Protein AF-A0A536TEM1-F1 (afdb_monomer)

Secondary structure (DSSP, 8-state):
-TTS-HHHHHHHHHHHHHTT---EEE--S-----HHHHTT-SEEEEEHHHHHHHHHHHT---SHHHHHHHHHHHS-TT-EEEEE-GGG-EEEEETTEEEEEPPPP---S--TTHHHHHHHHHHHHHHTT--HHHHHHHHHHHHHHHTTSSSSGGGPPPHHHHHHHHHH-----B---

Foldseek 3Di:
DPPDPPVVVQVVLVVCLVVVHAAEDECPPADDDDLVSQQSHQEYEYELVNLQSNCVVVVWDSDQVRSQVVSQVSYHQNHKYWYQHVQQAIWIDHDHWIWGWGADDDDFDAQAQLQVLLSVQLVVCVVVVHPNNVSSLLSSDQSRQLRHDDDHPVSGDDPVSSVVVSVVDDDDIDTDD

Radius of gyration: 15.53 Å; Cα contacts (8 Å, |Δi|>4): 327; chains: 1; bounding box: 41×33×38 Å

Mean predicted aligned error: 4.22 Å

pLDDT: mean 92.52, std 10.41, range [39.28, 98.69]

Nearest PDB structures (foldseek):
  1rk2-assembly2_C  TM=9.004E-01  e=3.173E-12  Escherichia coli
  1vm7-assembly1_B  TM=9.179E-01  e=7.010E-12  Thermotoga maritima MSB8
  3kzh-assembly1_A  TM=7.821E-01  e=3.161E-08  Clostridium perfringens
  2qhp-assembly1_A  TM=8.452E-01  e=1.154E-06  Bacteroides thetaiotaomicron VPI-5482
  2jg1-assembly2_C  TM=7.803E-01  e=5.223E-07  Staphylococcus aureus subsp. aureus NCTC 8325

Solvent-accessible surface area (backbone atoms only — not comparable to full-atom values): 9443 Å² total; per-residue (Å²): 93,48,84,54,60,69,66,59,52,53,53,50,45,57,51,35,45,76,67,71,47,89,36,74,39,40,45,48,60,70,65,95,75,54,65,76,60,48,44,56,38,38,30,42,35,32,41,61,70,31,43,34,50,52,12,66,74,71,74,45,51,57,52,70,68,54,31,37,51,52,54,47,77,66,36,36,87,80,24,32,35,33,36,41,50,69,80,61,12,34,39,38,35,42,79,90,49,49,45,49,41,70,33,71,92,68,73,77,69,27,68,49,41,14,67,55,28,18,52,50,36,27,50,54,28,48,73,71,65,42,56,67,73,57,13,49,48,45,9,36,45,21,18,48,51,7,13,55,31,68,49,40,80,82,16,50,63,53,71,67,58,41,57,52,52,59,73,71,54,84,79,78,73,61,74,66,130

Structure (mmCIF, N/CA/C/O backbone):
data_AF-A0A536TEM1-F1
#
_entry.id   AF-A0A536TEM1-F1
#
loop_
_atom_site.group_PDB
_atom_site.id
_atom_site.type_symbol
_atom_site.label_atom_id
_atom_site.label_alt_id
_atom_site.label_comp_id
_atom_site.label_asym_id
_atom_site.label_entity_id
_atom_site.label_seq_id
_atom_site.pdbx_PDB_ins_code
_atom_site.Cartn_x
_atom_site.Cartn_y
_atom_site.Cartn_z
_atom_site.occupancy
_atom_site.B_iso_or_equiv
_atom_site.auth_seq_id
_atom_site.auth_comp_id
_atom_site.auth_asym_id
_atom_site.auth_atom_id
_atom_site.pdbx_PDB_model_num
ATOM 1 N N . GLN A 1 1 ? -7.692 7.198 -4.075 1.00 86.31 1 GLN A N 1
ATOM 2 C CA . GLN A 1 1 ? -6.386 7.808 -3.738 1.00 86.31 1 GLN A CA 1
ATOM 3 C C . GLN A 1 1 ? -6.628 9.240 -3.253 1.00 86.31 1 GLN A C 1
ATOM 5 O O . GLN A 1 1 ? -7.698 9.777 -3.534 1.00 86.31 1 GLN A O 1
ATOM 10 N N . HIS A 1 2 ? -5.707 9.884 -2.534 1.00 87.81 2 HIS A N 1
ATOM 11 C CA . HIS A 1 2 ? -5.890 11.260 -2.027 1.00 87.81 2 HIS A CA 1
ATOM 12 C C . HIS A 1 2 ? -5.608 12.369 -3.065 1.00 87.81 2 HIS A C 1
ATOM 14 O O . HIS A 1 2 ? -5.458 13.539 -2.713 1.00 87.81 2 HIS A O 1
ATOM 20 N N . GLU A 1 3 ? -5.605 12.030 -4.351 1.00 85.88 3 GLU A N 1
ATOM 21 C CA . GLU A 1 3 ? -5.415 12.970 -5.466 1.00 85.88 3 GLU A CA 1
ATOM 22 C C . GLU A 1 3 ? -6.693 13.726 -5.863 1.00 85.88 3 GLU A C 1
ATOM 24 O O . GLU A 1 3 ? -6.643 14.746 -6.545 1.00 85.88 3 GLU A O 1
ATOM 29 N N . VAL A 1 4 ? -7.851 13.270 -5.384 1.00 91.50 4 VAL A N 1
ATOM 30 C CA . VAL A 1 4 ? -9.154 13.916 -5.593 1.00 91.50 4 VAL A CA 1
ATOM 31 C C . VAL A 1 4 ? -9.598 14.686 -4.337 1.00 91.50 4 VAL A C 1
ATOM 33 O O . VAL A 1 4 ? -9.024 14.505 -3.256 1.00 91.50 4 VAL A O 1
ATOM 36 N N . PRO A 1 5 ? -10.616 15.566 -4.419 1.00 93.56 5 PRO A N 1
ATOM 37 C CA . PRO A 1 5 ? -11.147 16.253 -3.243 1.00 93.56 5 PRO A CA 1
ATOM 38 C C . PRO A 1 5 ? -11.540 15.277 -2.122 1.00 93.56 5 PRO A C 1
ATOM 40 O O . PRO A 1 5 ? -12.165 14.248 -2.374 1.00 93.56 5 PRO A O 1
ATOM 43 N N . ALA A 1 6 ? -11.222 15.615 -0.867 1.00 90.75 6 ALA A N 1
ATOM 44 C CA . ALA A 1 6 ? -11.465 14.730 0.281 1.00 90.75 6 ALA A CA 1
ATOM 45 C C . ALA A 1 6 ? -12.948 14.340 0.424 1.00 90.75 6 ALA A C 1
ATOM 47 O O . ALA A 1 6 ? -13.268 13.191 0.718 1.00 90.75 6 ALA A O 1
ATOM 48 N N . GLN A 1 7 ? -13.855 15.275 0.126 1.00 93.50 7 GLN A N 1
ATOM 49 C CA . GLN A 1 7 ? -15.293 15.019 0.121 1.00 93.50 7 GLN A CA 1
ATOM 50 C C . GLN A 1 7 ? -15.700 13.985 -0.940 1.00 93.50 7 GLN A C 1
ATOM 52 O O . GLN A 1 7 ? -16.557 13.148 -0.670 1.00 93.50 7 GLN A O 1
ATOM 57 N N . ALA A 1 8 ? -15.069 13.992 -2.119 1.00 94.75 8 ALA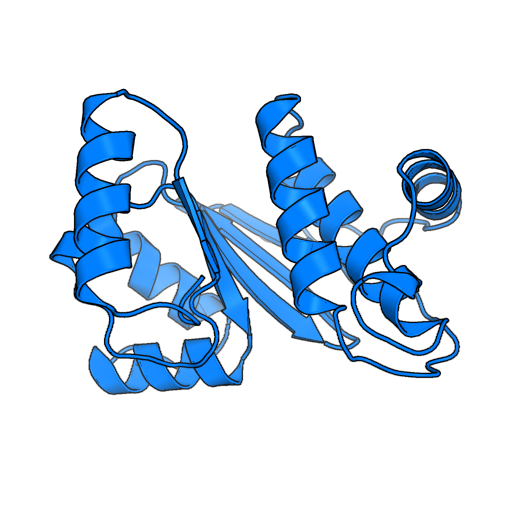 A N 1
ATOM 58 C CA . ALA A 1 8 ? -15.344 13.005 -3.163 1.00 94.75 8 ALA A CA 1
ATOM 59 C C . ALA A 1 8 ? -14.922 11.596 -2.717 1.00 94.75 8 ALA A C 1
ATOM 61 O O . ALA A 1 8 ? -15.691 10.648 -2.880 1.00 94.75 8 ALA A O 1
ATOM 62 N N . ASN A 1 9 ? -13.753 11.471 -2.077 1.00 94.44 9 ASN A N 1
ATOM 63 C CA . ASN A 1 9 ? -13.316 10.212 -1.468 1.00 94.44 9 ASN A CA 1
ATOM 64 C C . ASN A 1 9 ? -14.293 9.735 -0.389 1.00 94.44 9 ASN A C 1
ATOM 66 O O . ASN A 1 9 ? -14.707 8.581 -0.424 1.00 94.44 9 ASN A O 1
ATOM 70 N N . ALA A 1 10 ? -14.710 10.613 0.528 1.00 94.00 10 ALA A N 1
ATOM 71 C CA . ALA A 1 10 ? -15.651 10.255 1.589 1.00 94.00 10 ALA A CA 1
ATOM 72 C C . ALA A 1 10 ? -16.999 9.756 1.034 1.00 94.00 10 ALA A C 1
ATOM 74 O O . ALA A 1 10 ? -17.507 8.725 1.473 1.00 94.00 10 ALA A O 1
ATOM 75 N N . VAL A 1 11 ? -17.549 10.439 0.022 1.00 96.06 11 VAL A N 1
ATOM 76 C CA . VAL A 1 11 ? -18.799 10.032 -0.643 1.00 96.06 11 VAL A CA 1
ATOM 77 C C . VAL A 1 11 ? -18.647 8.678 -1.343 1.00 96.06 11 VAL A C 1
ATOM 79 O O . VAL A 1 11 ? -19.532 7.826 -1.224 1.00 96.06 11 VAL A O 1
ATOM 82 N N . LEU A 1 12 ? -17.538 8.456 -2.057 1.00 96.12 12 LEU A N 1
ATOM 83 C CA . LEU A 1 12 ? -17.280 7.190 -2.744 1.00 96.12 12 LEU A CA 1
ATOM 84 C C . LEU A 1 12 ? -17.102 6.033 -1.754 1.00 96.12 12 LEU A C 1
ATOM 86 O O . LEU A 1 12 ? -17.712 4.985 -1.947 1.00 96.12 12 LEU A O 1
ATOM 90 N N . ILE A 1 13 ? -16.328 6.239 -0.686 1.00 95.75 13 ILE A N 1
ATOM 91 C CA . ILE A 1 13 ? -16.103 5.251 0.377 1.00 95.75 13 ILE A CA 1
ATOM 92 C C . ILE A 1 13 ? -17.437 4.861 1.019 1.00 95.75 13 ILE A C 1
ATOM 94 O O . ILE A 1 13 ? -17.775 3.681 1.045 1.00 95.75 13 ILE A O 1
ATOM 98 N N . ALA A 1 14 ? -18.261 5.832 1.420 1.00 95.06 14 ALA A N 1
ATOM 99 C CA . ALA A 1 14 ? -19.567 5.554 2.018 1.00 95.06 14 ALA A CA 1
ATOM 100 C C . ALA A 1 14 ? -20.527 4.822 1.058 1.00 95.06 14 ALA A C 1
ATOM 102 O O . ALA A 1 14 ? -21.366 4.019 1.476 1.00 95.06 14 ALA A O 1
ATOM 103 N N . ARG A 1 15 ? -20.444 5.093 -0.252 1.00 96.94 15 ARG A N 1
ATOM 104 C CA . ARG A 1 15 ? -21.221 4.365 -1.268 1.00 96.94 15 ARG A CA 1
ATOM 105 C C . ARG A 1 15 ? -20.723 2.929 -1.438 1.00 96.94 15 ARG A C 1
ATOM 107 O O . ARG A 1 15 ? -21.550 2.022 -1.457 1.00 96.94 15 ARG A O 1
ATOM 114 N N . ALA A 1 16 ? -19.413 2.730 -1.561 1.00 96.38 16 ALA A N 1
ATOM 115 C CA . ALA A 1 16 ? -18.798 1.415 -1.725 1.00 96.38 16 ALA A CA 1
ATOM 116 C C . ALA A 1 16 ? -19.037 0.525 -0.495 1.00 96.38 16 ALA A C 1
ATOM 118 O O . ALA A 1 16 ? -19.437 -0.627 -0.646 1.00 96.38 16 ALA A O 1
ATOM 119 N N . HIS A 1 17 ? -18.919 1.099 0.704 1.00 93.75 17 HIS A N 1
ATOM 120 C CA . HIS A 1 17 ? -1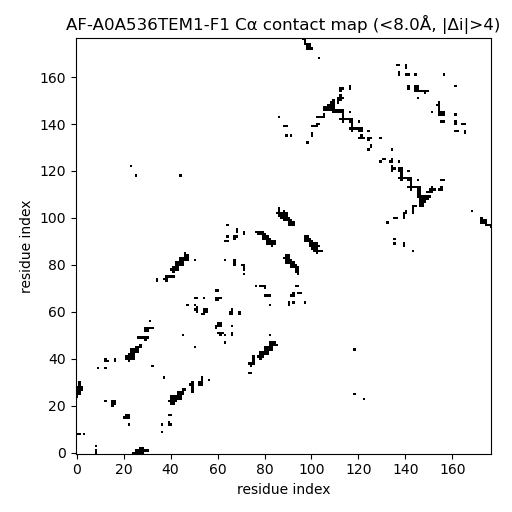9.141 0.409 1.971 1.00 93.75 17 HIS A CA 1
ATOM 121 C C . HIS A 1 17 ? -20.579 -0.116 2.073 1.00 93.75 17 HIS A C 1
ATOM 123 O O . HIS A 1 17 ? -20.799 -1.296 2.330 1.00 93.75 17 HIS A O 1
ATOM 129 N N . ARG A 1 18 ? -21.578 0.725 1.758 1.00 95.19 18 ARG A N 1
ATOM 130 C CA . ARG A 1 18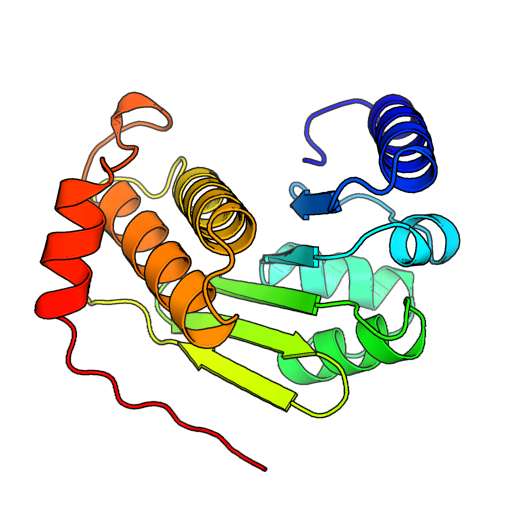 ? -22.995 0.307 1.711 1.00 95.19 18 ARG A CA 1
ATOM 131 C C . ARG A 1 18 ? -23.288 -0.755 0.651 1.00 95.19 18 ARG A C 1
ATOM 133 O O . ARG A 1 18 ? -24.251 -1.498 0.800 1.00 95.19 18 ARG A O 1
ATOM 140 N N . ALA A 1 19 ? -22.494 -0.811 -0.415 1.00 96.56 19 ALA A N 1
ATOM 141 C CA . ALA A 1 19 ? -22.616 -1.822 -1.459 1.00 96.56 19 ALA A CA 1
ATOM 142 C C . ALA A 1 19 ? -21.885 -3.136 -1.119 1.00 96.56 19 ALA A C 1
ATOM 144 O O . ALA A 1 19 ? -21.955 -4.075 -1.908 1.00 96.56 19 ALA A O 1
ATOM 145 N N . GLY A 1 20 ? -21.176 -3.210 0.015 1.00 94.00 20 GLY A N 1
ATOM 146 C CA . GLY A 1 20 ? -20.359 -4.369 0.386 1.00 94.00 20 GLY A CA 1
ATOM 147 C C . GLY A 1 20 ? -19.126 -4.566 -0.504 1.00 94.00 20 GLY A C 1
ATOM 148 O O . GLY A 1 20 ? -18.582 -5.667 -0.560 1.00 94.00 20 GLY A O 1
ATOM 149 N N . ALA A 1 21 ? -18.701 -3.528 -1.231 1.00 95.12 21 ALA A N 1
ATOM 150 C CA . ALA A 1 21 ? -17.493 -3.575 -2.044 1.00 95.12 21 ALA A CA 1
ATOM 151 C C . ALA A 1 21 ? -16.251 -3.421 -1.159 1.00 95.12 21 ALA A C 1
ATOM 153 O O . ALA A 1 21 ? -16.256 -2.628 -0.219 1.00 95.12 21 ALA A O 1
ATOM 154 N N . ARG A 1 22 ? -15.170 -4.127 -1.508 1.00 95.44 22 ARG A N 1
ATOM 155 C CA . ARG A 1 22 ? -13.874 -3.956 -0.847 1.00 95.44 22 ARG A CA 1
ATOM 156 C C . ARG A 1 22 ? -13.267 -2.597 -1.203 1.00 95.44 22 ARG A C 1
ATOM 158 O O . ARG A 1 22 ? -13.157 -2.252 -2.379 1.00 95.44 22 ARG A O 1
ATOM 165 N N . ILE A 1 23 ? -12.820 -1.855 -0.198 1.00 97.38 23 ILE A N 1
ATOM 166 C CA . ILE A 1 23 ? -12.261 -0.510 -0.322 1.00 97.38 23 ILE A CA 1
ATOM 167 C C . ILE A 1 23 ? -10.758 -0.549 -0.046 1.00 97.38 23 ILE A C 1
ATOM 169 O O . ILE A 1 23 ? -10.319 -0.764 1.084 1.00 97.38 23 ILE A O 1
ATOM 173 N N . VAL A 1 24 ? -9.973 -0.279 -1.090 1.00 97.88 24 VAL A N 1
ATOM 174 C CA . VAL A 1 24 ? -8.523 -0.067 -1.002 1.00 97.88 24 VAL A CA 1
ATOM 175 C C . VAL A 1 24 ? -8.244 1.431 -1.113 1.00 97.88 24 VAL A C 1
ATOM 177 O O . VAL A 1 24 ? -8.465 2.040 -2.162 1.00 97.88 24 VAL A O 1
ATOM 180 N N . LEU A 1 25 ? -7.762 2.040 -0.032 1.00 97.44 25 LEU A N 1
ATOM 181 C CA . LEU A 1 25 ? -7.403 3.452 0.017 1.00 97.44 25 LEU A CA 1
ATOM 182 C C . LEU A 1 25 ? -5.881 3.611 0.027 1.00 97.44 25 LEU A C 1
ATOM 184 O O . LEU A 1 25 ? -5.241 3.381 1.046 1.00 97.44 25 LEU A O 1
ATOM 188 N N . ASN A 1 26 ? -5.314 4.082 -1.084 1.00 97.44 26 ASN A N 1
ATOM 189 C CA . ASN A 1 26 ? -3.980 4.685 -1.078 1.00 97.44 26 ASN A CA 1
ATOM 190 C C . ASN A 1 26 ? -4.082 6.116 -0.529 1.00 97.44 26 ASN A C 1
ATOM 192 O O . ASN A 1 26 ? -4.672 6.979 -1.192 1.00 97.44 26 ASN A O 1
ATOM 196 N N . ALA A 1 27 ? -3.554 6.367 0.667 1.00 95.44 27 ALA A N 1
ATOM 197 C CA . ALA A 1 27 ? -3.632 7.661 1.350 1.00 95.44 27 ALA A CA 1
ATOM 198 C C . ALA A 1 27 ? -2.500 8.627 0.937 1.00 95.44 27 ALA A C 1
ATOM 200 O O . ALA A 1 27 ? -2.038 9.435 1.743 1.00 95.44 27 ALA A O 1
ATOM 201 N N . ALA A 1 28 ? -2.123 8.563 -0.343 1.00 91.50 28 ALA A N 1
ATOM 202 C CA . ALA A 1 28 ? -1.144 9.412 -1.008 1.00 91.50 28 ALA A CA 1
ATOM 203 C C . ALA A 1 28 ? -1.824 10.466 -1.910 1.00 91.50 28 ALA A C 1
ATOM 205 O O . ALA A 1 28 ? -2.774 10.117 -2.627 1.00 91.50 28 ALA A O 1
ATOM 206 N N . PRO A 1 29 ? -1.375 11.738 -1.897 1.00 91.00 29 PRO A N 1
ATOM 207 C CA . PRO A 1 29 ? -0.438 12.323 -0.932 1.00 91.00 29 PRO A CA 1
ATOM 208 C C . PRO A 1 29 ? -1.048 12.432 0.478 1.00 91.00 29 PRO A C 1
ATOM 210 O O . PRO A 1 29 ? -2.269 12.351 0.651 1.00 91.00 29 PRO A O 1
ATOM 213 N N . ALA A 1 30 ? -0.199 12.672 1.481 1.00 90.44 30 ALA A N 1
ATOM 214 C CA . ALA A 1 30 ? -0.621 12.807 2.873 1.00 90.44 30 ALA A CA 1
ATOM 215 C C . ALA A 1 30 ? -1.703 13.890 3.037 1.00 90.44 30 ALA A C 1
ATOM 217 O O . ALA A 1 30 ? -1.507 15.062 2.707 1.00 90.44 30 ALA A O 1
ATOM 218 N N . ARG A 1 31 ? -2.860 13.489 3.570 1.00 91.88 31 ARG A N 1
ATOM 219 C CA . ARG A 1 31 ? -3.980 14.371 3.919 1.00 91.88 31 ARG A CA 1
ATOM 220 C C . ARG A 1 31 ? -4.616 13.901 5.221 1.00 91.88 31 ARG A C 1
ATOM 222 O O . ARG A 1 31 ? -4.517 12.711 5.526 1.00 91.88 31 ARG A O 1
ATOM 229 N N . PRO A 1 32 ? -5.313 14.794 5.947 1.00 92.62 32 PRO A N 1
ATOM 230 C CA . PRO A 1 32 ? -6.051 14.392 7.128 1.00 92.62 32 PRO A CA 1
ATOM 231 C C . PRO A 1 32 ? -7.031 13.256 6.826 1.00 92.62 32 PRO A C 1
ATOM 233 O O . PRO A 1 32 ? -7.843 13.360 5.904 1.00 92.62 32 PRO A O 1
ATOM 236 N N . LEU A 1 33 ? -6.970 12.191 7.622 1.00 94.75 33 LEU A N 1
ATOM 237 C CA . LEU A 1 33 ? -7.880 11.049 7.539 1.00 94.75 33 LEU A CA 1
ATO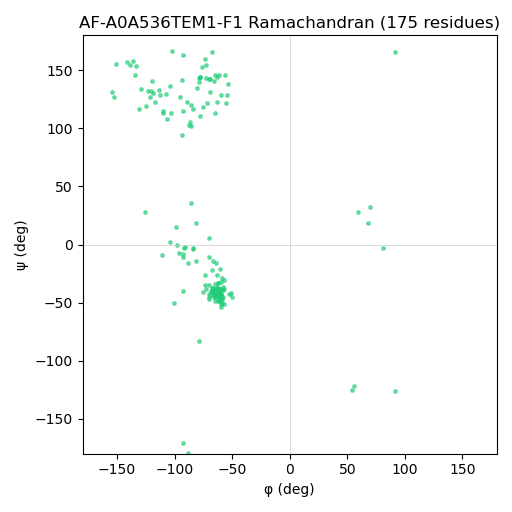M 238 C C . LEU A 1 33 ? -8.527 10.836 8.906 1.00 94.75 33 LEU A C 1
ATOM 240 O O . LEU A 1 33 ? -7.824 10.628 9.893 1.00 94.75 33 LEU A O 1
ATOM 244 N N . SER A 1 34 ? -9.853 10.936 8.998 1.00 95.00 34 SER A N 1
ATOM 245 C CA . SER A 1 34 ? -10.564 10.730 10.264 1.00 95.00 34 SER A CA 1
ATOM 246 C C . SER A 1 34 ? -10.667 9.242 10.609 1.00 95.00 34 SER A C 1
ATOM 248 O O . SER A 1 34 ? -10.720 8.388 9.724 1.00 95.00 34 SER A O 1
ATOM 250 N N . ILE A 1 35 ? -10.763 8.925 11.904 1.00 95.25 35 ILE A N 1
ATOM 251 C CA . ILE A 1 35 ? -10.985 7.545 12.371 1.00 95.25 35 ILE A CA 1
ATOM 252 C C . ILE A 1 35 ? -12.324 6.990 11.867 1.00 95.25 35 ILE A C 1
ATOM 254 O O . ILE A 1 35 ? -12.436 5.808 11.558 1.00 95.25 35 ILE A O 1
ATOM 258 N N . GLU A 1 36 ? -13.338 7.845 11.733 1.00 93.94 36 GLU A N 1
ATOM 259 C CA . GLU A 1 36 ? -14.637 7.468 11.170 1.00 93.94 36 GLU A CA 1
ATOM 260 C C . GLU A 1 36 ? -14.529 6.997 9.714 1.00 93.94 36 GLU A C 1
ATOM 262 O O . GLU A 1 36 ? -15.145 5.997 9.343 1.00 93.94 36 GLU A O 1
ATOM 267 N N . LEU A 1 37 ? -13.728 7.683 8.891 1.00 93.38 37 LEU A N 1
ATOM 268 C CA . LEU A 1 37 ? -13.512 7.263 7.510 1.00 93.38 37 LEU A CA 1
ATOM 269 C C . LEU A 1 37 ? -12.627 6.015 7.449 1.00 93.38 37 LEU A C 1
ATOM 271 O O . LEU A 1 37 ? -12.901 5.111 6.666 1.00 93.38 37 LEU A O 1
ATOM 275 N N . LEU A 1 38 ? -11.615 5.932 8.319 1.00 94.31 38 LEU A N 1
ATOM 276 C CA . LEU A 1 38 ? -10.729 4.773 8.426 1.00 94.31 38 LEU A CA 1
ATOM 277 C C . LEU A 1 38 ? -11.501 3.476 8.719 1.00 94.31 38 LEU A C 1
ATOM 279 O O . LEU A 1 38 ? -11.197 2.441 8.141 1.00 94.31 38 LEU A O 1
ATOM 283 N N . ARG A 1 39 ? -12.549 3.536 9.552 1.00 95.25 39 ARG A N 1
ATOM 284 C CA . ARG A 1 39 ? -13.423 2.388 9.868 1.00 95.25 39 ARG A CA 1
ATOM 285 C C . ARG A 1 39 ? -14.256 1.875 8.692 1.00 95.25 39 ARG A C 1
ATOM 287 O O . ARG A 1 39 ? -14.812 0.787 8.792 1.00 95.25 39 ARG A O 1
ATOM 294 N N . GLN A 1 40 ? -14.364 2.642 7.610 1.00 95.69 40 GLN A N 1
ATOM 295 C CA . GLN A 1 40 ? -15.078 2.241 6.395 1.00 95.69 40 GLN A CA 1
ATOM 296 C C . GLN A 1 40 ? -14.143 1.665 5.325 1.00 95.69 40 GLN A C 1
ATOM 298 O O . GLN A 1 40 ? -14.626 1.190 4.303 1.00 95.69 40 GLN A O 1
ATOM 303 N N . VAL A 1 41 ? -12.827 1.729 5.532 1.00 96.25 41 VAL A N 1
ATOM 304 C CA . VAL A 1 41 ? -11.808 1.221 4.608 1.00 96.25 41 VAL A CA 1
ATOM 305 C C . VAL A 1 41 ? -11.431 -0.205 5.005 1.00 96.25 41 VAL A C 1
ATOM 307 O O . VAL A 1 41 ? -11.306 -0.498 6.191 1.00 96.25 41 VAL A O 1
ATOM 310 N N . ASP A 1 42 ? -11.200 -1.078 4.023 1.00 97.50 42 ASP A N 1
ATOM 311 C CA . ASP A 1 42 ? -10.732 -2.448 4.270 1.00 97.50 42 ASP A CA 1
ATOM 312 C C . ASP A 1 42 ? -9.206 -2.545 4.224 1.00 97.50 42 ASP A C 1
ATOM 314 O O . ASP A 1 42 ? -8.598 -3.249 5.026 1.00 97.50 42 ASP A O 1
ATOM 318 N N . VAL A 1 43 ? -8.576 -1.834 3.282 1.00 98.38 43 VAL A N 1
ATOM 319 C CA . VAL A 1 43 ? -7.121 -1.823 3.103 1.00 98.38 43 VAL A CA 1
ATOM 320 C C . VAL A 1 43 ? -6.623 -0.388 2.998 1.00 98.38 43 VAL A C 1
ATOM 322 O O . VAL A 1 43 ? -6.953 0.316 2.043 1.00 98.38 43 VAL A O 1
ATOM 325 N N . LEU A 1 44 ? -5.803 0.041 3.953 1.00 98.44 44 LEU A N 1
ATOM 326 C CA . LEU A 1 44 ? -5.068 1.302 3.891 1.00 98.44 44 LEU A CA 1
ATOM 327 C C . LEU A 1 44 ? -3.665 1.047 3.340 1.00 98.44 44 LEU A C 1
ATOM 329 O O . LEU A 1 44 ? -2.928 0.234 3.890 1.00 98.44 44 LEU A O 1
ATOM 333 N N . VAL A 1 45 ? -3.280 1.778 2.298 1.00 98.62 45 VAL A N 1
ATOM 334 C CA . VAL A 1 45 ? -1.916 1.797 1.764 1.00 98.62 45 VAL A CA 1
ATOM 335 C C . VAL A 1 45 ? -1.314 3.178 2.004 1.00 98.62 45 VAL A C 1
ATOM 337 O O . VAL A 1 45 ? -1.935 4.189 1.676 1.00 98.62 45 VAL A O 1
ATOM 340 N N . VAL A 1 46 ? -0.120 3.205 2.590 1.00 98.31 46 VAL A N 1
ATOM 341 C CA . VAL A 1 46 ? 0.685 4.408 2.847 1.00 98.31 46 VAL A CA 1
ATOM 342 C C . VAL A 1 46 ? 2.155 4.125 2.549 1.00 98.31 46 VAL A C 1
ATOM 344 O O . VAL A 1 46 ? 2.599 2.982 2.646 1.00 98.31 46 VAL A O 1
ATOM 347 N N . ASN A 1 47 ? 2.936 5.147 2.223 1.00 97.38 47 ASN A N 1
ATOM 348 C CA . ASN A 1 47 ? 4.395 5.108 2.375 1.00 97.38 47 ASN A CA 1
ATOM 349 C C . ASN A 1 47 ? 4.823 5.579 3.780 1.00 97.38 47 ASN A C 1
ATOM 351 O O . ASN A 1 47 ? 3.993 5.925 4.623 1.00 97.38 47 ASN A O 1
ATOM 355 N N . GLU A 1 48 ? 6.130 5.608 4.043 1.00 97.00 48 GLU A N 1
ATOM 356 C CA . GLU A 1 48 ? 6.691 6.054 5.328 1.00 97.00 48 GLU A CA 1
ATOM 357 C C . GLU A 1 48 ? 6.327 7.508 5.675 1.00 97.00 48 GLU A C 1
ATOM 359 O O . GLU A 1 48 ? 6.033 7.816 6.831 1.00 97.00 48 GLU A O 1
ATOM 364 N N . THR A 1 49 ? 6.301 8.405 4.687 1.00 96.50 49 THR A N 1
ATOM 365 C CA . THR A 1 49 ? 5.963 9.822 4.889 1.00 96.50 49 THR A CA 1
ATOM 366 C C . THR A 1 49 ? 4.489 10.008 5.253 1.00 96.50 49 THR A C 1
ATOM 368 O O . THR A 1 49 ? 4.163 10.755 6.174 1.00 96.50 49 THR A O 1
ATOM 371 N N . GLU A 1 50 ? 3.588 9.306 4.571 1.00 97.56 50 GLU A N 1
ATOM 372 C CA . GLU A 1 50 ? 2.148 9.325 4.843 1.00 97.56 50 GLU A CA 1
ATOM 373 C C . GLU A 1 50 ? 1.815 8.656 6.177 1.00 97.56 50 GLU A C 1
ATOM 375 O O . GLU A 1 50 ? 1.005 9.187 6.939 1.00 97.56 50 GLU A O 1
ATOM 380 N N . ALA A 1 51 ? 2.481 7.541 6.497 1.00 97.75 51 ALA A N 1
ATOM 381 C CA . ALA A 1 51 ? 2.375 6.890 7.798 1.00 97.75 51 ALA A CA 1
ATOM 382 C C . ALA A 1 51 ? 2.785 7.848 8.925 1.00 97.75 51 ALA A C 1
ATOM 384 O O . ALA A 1 51 ? 2.047 8.002 9.895 1.00 97.75 51 ALA A O 1
ATOM 385 N N . ALA A 1 52 ? 3.909 8.557 8.777 1.00 97.69 52 ALA A N 1
ATOM 386 C CA . ALA A 1 52 ? 4.361 9.545 9.754 1.00 97.69 52 ALA A CA 1
ATOM 387 C C . ALA A 1 52 ? 3.385 10.726 9.899 1.00 97.69 52 ALA A C 1
ATOM 389 O O . ALA A 1 52 ? 3.124 11.173 11.016 1.00 97.69 52 ALA A O 1
ATOM 390 N N . ALA A 1 53 ? 2.808 11.213 8.796 1.00 97.56 53 ALA A N 1
ATOM 391 C CA . ALA A 1 53 ? 1.830 12.300 8.826 1.00 97.56 53 ALA A CA 1
ATOM 392 C C . ALA A 1 53 ? 0.536 11.898 9.556 1.00 97.56 53 ALA A C 1
ATOM 394 O O . ALA A 1 53 ? 0.043 12.642 10.405 1.00 97.56 53 ALA A O 1
ATOM 395 N N . LEU A 1 54 ? 0.009 10.702 9.273 1.00 97.25 54 LEU A N 1
ATOM 396 C CA . LEU A 1 54 ? -1.157 10.162 9.975 1.00 97.25 54 LEU A CA 1
ATOM 397 C C . LEU A 1 54 ? -0.844 9.848 11.441 1.00 97.25 54 LEU A C 1
ATOM 399 O O . LEU A 1 54 ? -1.677 10.097 12.311 1.00 97.25 54 LEU A O 1
ATOM 403 N N . ALA A 1 55 ? 0.362 9.354 11.728 1.00 97.75 55 ALA A N 1
ATOM 404 C CA . ALA A 1 55 ? 0.815 9.125 13.091 1.00 97.75 55 ALA A CA 1
ATOM 405 C C . ALA A 1 55 ? 0.831 10.429 13.896 1.00 97.75 55 ALA A C 1
ATOM 407 O O . ALA A 1 55 ? 0.274 10.482 14.990 1.00 97.75 55 ALA A O 1
ATOM 408 N N . ALA A 1 56 ? 1.383 11.504 13.328 1.00 97.88 56 ALA A N 1
ATOM 409 C CA . ALA A 1 56 ? 1.386 12.822 13.955 1.00 97.88 56 ALA A CA 1
ATOM 410 C C . ALA A 1 56 ? -0.036 13.364 14.178 1.00 97.88 56 ALA A C 1
ATOM 412 O O . ALA A 1 56 ? -0.315 13.924 15.236 1.00 97.88 56 ALA A O 1
ATOM 413 N N . GLN A 1 57 ? -0.945 13.163 13.218 1.00 97.25 57 GLN A N 1
ATOM 414 C CA . GLN A 1 57 ? -2.339 13.598 13.332 1.00 97.25 57 GLN A CA 1
ATOM 415 C C . GLN A 1 57 ? -3.064 12.942 14.520 1.00 97.25 57 GLN A C 1
ATOM 417 O O . GLN A 1 57 ? -3.833 13.610 15.209 1.00 97.25 57 GLN A O 1
ATOM 422 N N . HIS A 1 58 ? -2.846 11.642 14.743 1.00 97.25 58 HIS A N 1
ATOM 423 C CA . HIS A 1 58 ? -3.591 10.850 15.734 1.00 97.25 58 HIS A CA 1
ATOM 424 C C . HIS A 1 58 ? -2.809 10.545 17.018 1.00 97.25 58 HIS A C 1
ATOM 426 O O . HIS A 1 58 ? -3.323 9.857 17.899 1.00 97.25 58 HIS A O 1
ATOM 432 N N . GLY A 1 59 ? -1.575 11.042 17.138 1.00 97.50 59 GLY A N 1
ATOM 433 C CA . GLY A 1 59 ? -0.699 10.769 18.279 1.00 97.50 59 GLY A CA 1
ATOM 434 C C . GLY A 1 59 ? -0.191 9.323 18.333 1.00 97.50 59 GLY A C 1
ATOM 435 O O . GLY A 1 59 ? -0.013 8.774 19.419 1.00 97.50 59 GLY A O 1
ATOM 436 N N . TRP A 1 60 ? 0.011 8.681 17.180 1.00 97.94 60 TRP A N 1
ATOM 437 C CA . TRP A 1 60 ? 0.530 7.313 17.086 1.00 97.94 60 TRP A CA 1
ATOM 438 C C . TRP A 1 60 ? 2.057 7.275 16.932 1.00 97.94 60 TRP A C 1
ATOM 440 O O . TRP A 1 60 ? 2.675 8.269 16.545 1.00 97.94 60 TRP A O 1
ATOM 450 N N . PRO A 1 61 ? 2.695 6.119 17.183 1.00 97.12 61 PRO A N 1
ATOM 451 C CA . PRO A 1 61 ? 4.091 5.907 16.821 1.00 97.12 61 PRO A CA 1
ATOM 452 C C . PRO A 1 61 ? 4.294 5.935 15.299 1.00 97.12 61 PRO A C 1
ATOM 454 O O . PRO A 1 61 ? 3.451 5.454 14.547 1.00 97.12 61 PRO A O 1
ATOM 457 N N . ALA A 1 62 ? 5.444 6.442 14.846 1.00 93.19 62 ALA A N 1
ATOM 458 C CA . ALA A 1 62 ? 5.732 6.631 13.420 1.00 93.19 62 ALA A CA 1
ATOM 459 C C . ALA A 1 62 ? 6.472 5.458 12.742 1.00 93.19 62 ALA A C 1
ATOM 461 O O . ALA A 1 62 ? 6.627 5.461 11.523 1.00 93.19 62 ALA A O 1
ATOM 462 N N . THR A 1 63 ? 6.953 4.451 13.485 1.00 96.00 63 THR A N 1
ATOM 463 C CA . THR A 1 63 ? 7.583 3.278 12.849 1.00 96.00 63 THR A CA 1
ATOM 464 C C . THR A 1 63 ? 6.522 2.460 12.117 1.00 96.00 63 THR A C 1
ATOM 466 O O . THR A 1 63 ? 5.420 2.297 12.632 1.00 96.00 63 THR A O 1
ATOM 469 N N . ALA A 1 64 ? 6.841 1.900 10.946 1.00 96.06 64 ALA A N 1
ATOM 470 C CA . ALA A 1 64 ? 5.858 1.211 10.100 1.00 96.06 64 ALA A CA 1
ATOM 471 C C . ALA A 1 64 ? 5.014 0.162 10.853 1.00 96.06 64 ALA A C 1
ATOM 473 O O . ALA A 1 64 ? 3.794 0.130 10.717 1.00 96.06 64 ALA A O 1
ATOM 474 N N . GLN A 1 65 ? 5.655 -0.666 11.685 1.00 96.00 65 GLN A N 1
ATOM 475 C CA . GLN A 1 65 ? 4.968 -1.705 12.456 1.00 96.00 65 GLN A CA 1
ATOM 476 C C . GLN A 1 65 ? 4.085 -1.124 13.570 1.00 96.00 65 GLN A C 1
ATOM 478 O O . GLN A 1 65 ? 2.946 -1.553 13.733 1.00 96.00 65 GLN A O 1
ATOM 483 N N . ALA A 1 66 ? 4.585 -0.149 14.332 1.00 96.88 66 ALA A N 1
ATOM 484 C CA . ALA A 1 66 ? 3.826 0.424 15.440 1.00 96.88 66 ALA A CA 1
ATOM 485 C C . ALA A 1 66 ? 2.693 1.341 14.949 1.00 96.88 66 ALA A C 1
ATOM 487 O O . ALA A 1 66 ? 1.611 1.334 15.531 1.00 96.88 66 ALA A O 1
ATOM 488 N N . PHE A 1 67 ? 2.909 2.057 13.842 1.00 98.06 67 PHE A N 1
ATOM 489 C CA . PHE A 1 67 ? 1.866 2.773 13.114 1.00 98.06 67 PHE A CA 1
ATOM 490 C C . PHE A 1 67 ? 0.750 1.819 12.682 1.00 98.06 67 PHE A C 1
ATOM 492 O O . PHE A 1 67 ? -0.418 2.066 12.975 1.00 98.06 67 PHE A O 1
ATOM 499 N N . ALA A 1 68 ? 1.106 0.707 12.027 1.00 97.69 68 ALA A N 1
ATOM 500 C CA . ALA A 1 68 ? 0.130 -0.269 11.560 1.00 97.69 68 ALA A CA 1
ATOM 501 C C . ALA A 1 68 ? -0.695 -0.846 12.721 1.00 97.69 68 ALA A C 1
ATOM 503 O O . ALA A 1 68 ? -1.920 -0.880 12.636 1.00 97.69 68 ALA A O 1
ATOM 504 N N . ALA A 1 69 ? -0.047 -1.207 13.833 1.00 97.19 69 ALA A N 1
ATOM 505 C CA . ALA A 1 69 ? -0.731 -1.681 15.036 1.00 97.19 69 ALA A CA 1
ATOM 506 C C . ALA A 1 69 ? -1.700 -0.632 15.617 1.00 97.19 69 ALA A C 1
ATOM 508 O O . ALA A 1 69 ? -2.839 -0.961 15.950 1.00 97.19 69 ALA A O 1
ATOM 509 N N . ALA A 1 70 ? -1.283 0.637 15.700 1.00 97.25 70 ALA A N 1
ATOM 510 C CA . ALA A 1 70 ? -2.125 1.721 16.207 1.00 97.25 70 ALA A CA 1
ATOM 511 C C . ALA A 1 70 ? -3.338 1.996 15.302 1.00 97.25 70 ALA A C 1
ATOM 513 O O . ALA A 1 70 ? -4.454 2.153 15.796 1.00 97.25 70 ALA A O 1
ATOM 514 N N . ALA A 1 71 ? -3.140 1.992 13.981 1.00 96.94 71 ALA A N 1
ATOM 515 C CA . ALA A 1 71 ? -4.217 2.163 13.013 1.00 96.94 71 ALA A CA 1
ATOM 516 C C . ALA A 1 71 ? -5.218 0.992 13.053 1.00 96.94 71 ALA A C 1
ATOM 518 O O . ALA A 1 71 ? -6.426 1.219 13.016 1.00 96.94 71 ALA A O 1
ATOM 519 N N . ILE A 1 72 ? -4.740 -0.251 13.195 1.00 97.19 72 ILE A N 1
ATOM 520 C CA . ILE A 1 72 ? -5.594 -1.442 13.349 1.00 97.19 72 ILE A CA 1
ATOM 521 C C . ILE A 1 72 ? -6.443 -1.361 14.619 1.00 97.19 72 ILE A C 1
ATOM 523 O O . ILE A 1 72 ? -7.633 -1.665 14.570 1.00 97.19 72 ILE A O 1
ATOM 527 N N . ALA A 1 73 ? -5.876 -0.895 15.736 1.00 96.44 73 ALA A N 1
ATOM 528 C CA . ALA A 1 73 ? -6.568 -0.833 17.026 1.00 96.44 73 ALA A CA 1
ATOM 529 C C . ALA A 1 73 ? -7.835 0.046 17.025 1.00 96.44 73 ALA A C 1
ATOM 531 O O . ALA A 1 73 ? -8.694 -0.106 17.894 1.00 96.44 73 ALA A O 1
ATOM 532 N N . VAL A 1 74 ? -7.964 0.970 16.069 1.00 95.25 74 VAL A N 1
ATOM 533 C CA . VAL A 1 74 ? -9.099 1.902 15.970 1.00 95.25 74 VAL A CA 1
ATOM 534 C C . VAL A 1 74 ? -10.012 1.644 14.765 1.00 95.25 74 VAL A C 1
ATOM 536 O O . VAL A 1 74 ? -11.080 2.264 14.673 1.00 95.25 74 VAL A O 1
ATOM 539 N N . ALA A 1 75 ? -9.598 0.761 13.853 1.00 93.31 75 ALA A N 1
ATOM 540 C CA . ALA A 1 75 ? -10.279 0.450 12.599 1.00 93.31 75 ALA A CA 1
ATOM 541 C C . ALA A 1 75 ? -11.241 -0.750 12.734 1.00 93.31 75 ALA A C 1
ATOM 543 O O . ALA A 1 75 ? -11.562 -1.198 13.835 1.00 93.31 75 ALA A O 1
ATOM 544 N N . ALA A 1 76 ? -11.764 -1.237 11.605 1.00 88.31 76 ALA A N 1
ATOM 545 C CA . ALA A 1 76 ? -12.640 -2.407 11.570 1.00 88.31 76 ALA A CA 1
ATOM 546 C C . ALA A 1 76 ? -11.857 -3.722 11.822 1.00 88.31 76 ALA A C 1
ATOM 548 O O . ALA A 1 76 ? -10.674 -3.792 11.495 1.00 88.31 76 ALA A O 1
ATOM 549 N N . PRO A 1 77 ? -12.490 -4.801 12.332 1.00 85.50 77 PRO A N 1
ATOM 550 C CA . PRO A 1 77 ? -11.788 -6.043 12.691 1.00 85.50 77 PRO A CA 1
ATOM 551 C C . PRO A 1 77 ? -10.980 -6.714 11.568 1.00 85.50 77 PRO A C 1
ATOM 553 O O . PRO A 1 77 ? -9.973 -7.356 11.844 1.00 85.50 77 PRO A O 1
ATOM 556 N N . SER A 1 78 ? -11.405 -6.582 10.308 1.00 87.62 78 SER A N 1
ATOM 557 C CA . SER A 1 78 ? -10.727 -7.171 9.137 1.00 87.62 78 SER A CA 1
ATOM 558 C C . SER A 1 78 ? -9.837 -6.179 8.385 1.00 87.62 78 SER A C 1
ATOM 560 O O . SER A 1 78 ? -9.458 -6.432 7.243 1.00 87.62 78 SER A O 1
ATOM 562 N N . PHE A 1 79 ? -9.528 -5.043 9.008 1.00 96.25 79 PHE A N 1
ATOM 563 C CA . PHE A 1 79 ? -8.714 -3.995 8.417 1.00 96.25 79 PHE A CA 1
ATOM 564 C C . PHE A 1 79 ? -7.275 -4.464 8.177 1.00 96.25 79 PHE A C 1
ATOM 566 O O . PHE A 1 79 ? -6.671 -5.169 8.995 1.00 96.25 79 PHE A O 1
ATOM 573 N N . VAL A 1 80 ? -6.722 -4.048 7.042 1.00 98.12 80 VAL A N 1
ATOM 574 C CA . VAL A 1 80 ? -5.335 -4.290 6.652 1.00 98.12 80 VAL A CA 1
ATOM 575 C C . VAL A 1 80 ? -4.630 -2.952 6.482 1.00 98.12 80 VAL A C 1
ATOM 577 O O . VAL A 1 80 ? -5.105 -2.079 5.756 1.00 98.12 80 VAL A O 1
ATOM 580 N N . VAL A 1 81 ? -3.458 -2.809 7.094 1.00 98.38 81 VAL A N 1
ATOM 581 C CA . VAL A 1 81 ? -2.549 -1.686 6.829 1.00 98.38 81 VAL A CA 1
ATOM 582 C C . VAL A 1 81 ? -1.368 -2.197 6.034 1.00 98.38 81 VAL A C 1
ATOM 584 O O . VAL A 1 81 ? -0.732 -3.166 6.439 1.00 98.38 81 VAL A O 1
ATOM 587 N N . VAL A 1 82 ? -1.048 -1.524 4.935 1.00 98.69 82 VAL A N 1
ATOM 588 C CA . VAL A 1 82 ? 0.149 -1.754 4.134 1.00 98.69 82 VAL A CA 1
ATOM 589 C C . VAL A 1 82 ? 1.005 -0.495 4.158 1.00 98.69 82 VAL A C 1
ATOM 591 O O . VAL A 1 82 ? 0.555 0.577 3.760 1.00 98.69 82 VAL A O 1
ATOM 594 N N . VAL A 1 83 ? 2.249 -0.638 4.606 1.00 98.50 83 VAL A N 1
ATOM 595 C CA . VAL A 1 83 ? 3.263 0.415 4.583 1.00 98.50 83 VAL A CA 1
ATOM 596 C C . VAL A 1 83 ? 4.318 0.045 3.546 1.00 98.50 83 VAL A C 1
ATOM 598 O O . VAL A 1 83 ? 5.011 -0.966 3.698 1.00 98.50 83 VAL A O 1
ATOM 601 N N . THR A 1 84 ? 4.437 0.837 2.483 1.00 98.31 84 THR A N 1
ATOM 602 C CA . THR A 1 84 ? 5.522 0.706 1.502 1.00 98.31 84 THR A CA 1
ATOM 603 C C . THR A 1 84 ? 6.799 1.340 2.054 1.00 98.31 84 THR A C 1
ATOM 605 O O . THR A 1 84 ? 6.758 2.372 2.721 1.00 98.31 84 THR A O 1
ATOM 608 N N . LEU A 1 85 ? 7.936 0.686 1.812 1.00 97.19 85 LEU A N 1
ATOM 609 C CA . LEU A 1 85 ? 9.247 0.984 2.409 1.00 97.19 85 LEU A CA 1
ATOM 610 C C . LEU A 1 85 ? 10.314 1.202 1.319 1.00 97.19 85 LEU A C 1
ATOM 612 O O . LEU A 1 85 ? 11.490 0.867 1.486 1.00 97.19 85 LEU A O 1
ATOM 616 N N . GLY A 1 86 ? 9.883 1.670 0.143 1.00 94.38 86 GLY A N 1
ATOM 617 C CA . GLY A 1 86 ? 10.735 1.850 -1.032 1.00 94.38 86 GLY A CA 1
ATOM 618 C C . GLY A 1 86 ? 11.496 0.572 -1.404 1.00 94.38 86 GLY A C 1
ATOM 619 O O . GLY A 1 86 ? 10.909 -0.497 -1.573 1.00 94.38 86 GLY A O 1
ATOM 620 N N . LYS A 1 87 ? 12.827 0.674 -1.493 1.00 94.25 87 LYS A N 1
ATOM 621 C CA . LYS A 1 87 ? 13.720 -0.452 -1.825 1.00 94.25 87 LYS A CA 1
ATOM 622 C C . LYS A 1 87 ? 13.719 -1.587 -0.792 1.00 94.25 87 LYS A C 1
ATOM 624 O O . LYS A 1 87 ? 14.180 -2.681 -1.092 1.00 94.25 87 LYS A O 1
ATOM 629 N N . GLU A 1 88 ? 13.207 -1.351 0.416 1.00 95.69 88 GLU A N 1
ATOM 630 C CA . GLU A 1 88 ? 13.092 -2.388 1.447 1.00 95.69 88 GLU A CA 1
ATOM 631 C C . GLU A 1 88 ? 11.818 -3.236 1.278 1.00 95.69 88 GLU A C 1
ATOM 633 O O . GLU A 1 88 ? 11.628 -4.218 2.001 1.00 95.69 88 GLU A O 1
ATOM 638 N N . GLY A 1 89 ? 10.959 -2.887 0.311 1.00 97.25 89 GLY A N 1
ATOM 639 C CA . GLY A 1 89 ? 9.720 -3.585 -0.017 1.00 97.25 89 GLY A CA 1
ATOM 640 C C . GLY A 1 89 ? 8.517 -3.028 0.733 1.00 97.25 89 GLY A C 1
ATOM 641 O O . GLY A 1 89 ? 8.226 -1.838 0.639 1.00 97.25 89 GLY A O 1
ATOM 642 N N . ALA A 1 90 ? 7.776 -3.880 1.439 1.00 98.31 90 ALA A N 1
ATOM 643 C CA . ALA A 1 90 ? 6.571 -3.470 2.153 1.00 98.31 90 ALA A CA 1
ATOM 644 C C . ALA A 1 90 ? 6.298 -4.326 3.394 1.00 98.31 90 ALA A C 1
ATOM 646 O O . ALA A 1 90 ? 6.695 -5.493 3.483 1.00 98.31 90 ALA A O 1
ATOM 647 N N . LEU A 1 91 ? 5.574 -3.734 4.340 1.00 98.19 91 LEU A N 1
ATOM 648 C CA . LEU A 1 91 ? 4.994 -4.397 5.501 1.00 98.19 91 LEU A CA 1
ATOM 649 C C . LEU A 1 91 ? 3.471 -4.362 5.371 1.00 98.19 91 LEU A C 1
ATOM 651 O O . LEU A 1 91 ? 2.916 -3.306 5.091 1.00 98.19 91 LEU A O 1
ATOM 655 N N . ALA A 1 92 ? 2.798 -5.485 5.601 1.00 98.19 92 ALA A N 1
ATOM 656 C CA . ALA A 1 92 ? 1.353 -5.535 5.789 1.00 98.19 92 ALA A CA 1
ATOM 657 C C . ALA A 1 92 ? 1.025 -6.092 7.173 1.00 98.19 92 ALA A C 1
ATOM 659 O O . ALA A 1 92 ? 1.673 -7.038 7.617 1.00 98.19 92 ALA A O 1
ATOM 660 N N . ALA A 1 93 ? 0.011 -5.544 7.832 1.00 97.19 93 ALA A N 1
ATOM 661 C CA . ALA A 1 93 ? -0.482 -6.049 9.105 1.00 97.19 93 ALA A CA 1
ATOM 662 C C . ALA A 1 93 ? -2.010 -6.134 9.113 1.00 97.19 93 ALA A C 1
ATOM 664 O O . ALA A 1 93 ? -2.688 -5.307 8.498 1.00 97.19 93 ALA A O 1
ATOM 665 N N . SER A 1 94 ? -2.539 -7.135 9.813 1.00 95.12 94 SER A N 1
ATOM 666 C CA . SER A 1 94 ? -3.970 -7.314 10.063 1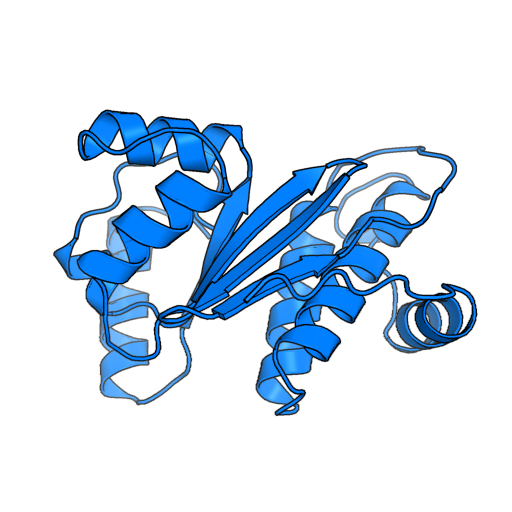.00 95.12 94 SER A CA 1
ATOM 667 C C . SER A 1 94 ? -4.169 -8.069 11.373 1.00 95.12 94 SER A C 1
ATOM 669 O O . SER A 1 94 ? -3.571 -9.125 11.578 1.00 95.12 94 SER A O 1
ATOM 671 N N . GLY A 1 95 ? -4.973 -7.520 12.286 1.00 92.38 95 GLY A N 1
ATOM 672 C CA . GLY A 1 95 ? -5.055 -8.040 13.652 1.00 92.38 95 GLY A CA 1
ATOM 673 C C . GLY A 1 95 ? -3.672 -8.078 14.314 1.00 92.38 95 GLY A C 1
ATOM 674 O O . GLY A 1 95 ? -3.001 -7.052 14.411 1.00 92.38 95 GLY A O 1
ATOM 675 N N . THR A 1 96 ? -3.245 -9.262 14.753 1.00 89.44 96 THR A N 1
ATOM 676 C CA . THR A 1 96 ? -1.906 -9.504 15.318 1.00 89.44 96 THR A CA 1
ATOM 677 C C . THR A 1 96 ? -0.883 -9.968 14.280 1.00 89.44 96 THR A C 1
ATOM 679 O O . THR A 1 96 ? 0.307 -10.013 14.578 1.00 89.44 96 THR A O 1
ATOM 682 N N . ASP A 1 97 ? -1.320 -10.314 13.068 1.00 92.44 97 ASP A N 1
ATOM 683 C CA . ASP A 1 97 ? -0.442 -10.844 12.033 1.00 92.44 97 ASP A CA 1
ATOM 684 C C . ASP A 1 97 ? 0.304 -9.714 11.325 1.00 92.44 97 ASP A C 1
ATOM 686 O O . ASP A 1 97 ? -0.279 -8.705 10.927 1.00 92.44 97 ASP A O 1
ATOM 690 N N . THR A 1 98 ? 1.607 -9.907 11.121 1.00 95.19 98 THR A N 1
ATOM 691 C CA . THR A 1 98 ? 2.458 -8.998 10.346 1.00 95.19 98 THR A CA 1
ATOM 692 C C . THR A 1 98 ? 3.248 -9.780 9.302 1.00 95.19 98 THR A C 1
ATOM 694 O O . THR A 1 98 ? 3.839 -10.823 9.580 1.00 95.19 98 THR A O 1
ATOM 697 N N . ILE A 1 99 ? 3.275 -9.263 8.077 1.00 95.69 99 ILE A N 1
ATOM 698 C CA . ILE A 1 99 ? 3.979 -9.825 6.928 1.00 95.69 99 ILE A CA 1
ATOM 699 C C . ILE A 1 99 ? 4.937 -8.762 6.407 1.00 95.69 99 ILE A C 1
ATOM 701 O O . ILE A 1 99 ? 4.538 -7.623 6.175 1.00 95.69 99 ILE A O 1
ATOM 705 N N . ARG A 1 100 ? 6.191 -9.137 6.156 1.00 96.88 100 ARG A N 1
ATOM 706 C CA . ARG A 1 100 ? 7.157 -8.276 5.471 1.00 96.88 100 ARG A CA 1
ATOM 707 C C . ARG A 1 100 ? 7.651 -8.952 4.200 1.00 96.88 100 ARG A C 1
ATOM 709 O O . ARG A 1 100 ? 8.027 -10.123 4.220 1.00 96.88 100 ARG A O 1
ATOM 716 N N . VAL A 1 101 ? 7.653 -8.208 3.102 1.00 96.00 101 VAL A N 1
ATOM 717 C CA . VAL A 1 101 ? 8.156 -8.650 1.799 1.00 96.00 101 VAL A CA 1
ATOM 718 C C . VAL A 1 101 ? 9.261 -7.696 1.379 1.00 96.00 101 VAL A C 1
ATOM 720 O O . VAL A 1 101 ? 9.048 -6.488 1.371 1.00 96.00 101 VAL A O 1
ATOM 723 N N . ARG A 1 102 ? 10.434 -8.236 1.036 1.00 95.44 102 ARG A N 1
ATOM 724 C CA . ARG A 1 102 ? 11.551 -7.454 0.490 1.00 95.44 102 ARG A CA 1
ATOM 725 C C . ARG A 1 102 ? 11.322 -7.163 -0.988 1.00 95.44 102 ARG A C 1
ATOM 727 O O . ARG A 1 102 ? 10.824 -8.032 -1.704 1.00 95.44 102 ARG A O 1
ATOM 734 N N . ALA A 1 103 ? 11.721 -5.977 -1.440 1.00 94.38 103 ALA A N 1
ATOM 735 C CA . ALA A 1 103 ? 11.741 -5.678 -2.865 1.00 94.38 103 ALA A CA 1
ATOM 736 C C . ALA A 1 103 ? 12.848 -6.474 -3.576 1.00 94.38 103 ALA A C 1
ATOM 738 O O . ALA A 1 103 ? 13.930 -6.653 -3.005 1.00 94.38 103 ALA A O 1
ATOM 739 N N . PRO A 1 104 ? 12.610 -6.957 -4.807 1.00 92.94 104 PRO A N 1
ATOM 740 C CA . PRO A 1 104 ? 13.694 -7.425 -5.657 1.00 92.94 104 PRO A CA 1
ATOM 741 C C . PRO A 1 104 ? 14.672 -6.284 -5.960 1.00 92.94 104 PRO A C 1
ATOM 743 O O . PRO A 1 104 ? 14.280 -5.127 -6.119 1.00 92.94 104 PRO A O 1
ATOM 746 N N . SER A 1 105 ? 15.955 -6.628 -6.070 1.00 91.12 105 SER A N 1
ATOM 747 C CA . SER A 1 105 ? 16.974 -5.696 -6.547 1.00 91.12 105 SER A CA 1
ATOM 748 C C . SER A 1 105 ? 16.782 -5.475 -8.044 1.00 91.12 105 SER A C 1
ATOM 750 O O . SER A 1 105 ? 16.829 -6.434 -8.814 1.00 91.12 105 SER A O 1
ATOM 752 N N . VAL A 1 106 ? 16.581 -4.225 -8.449 1.00 91.44 106 VAL A N 1
ATOM 753 C CA . VAL A 1 106 ? 16.391 -3.817 -9.846 1.00 91.44 106 VAL A CA 1
ATOM 754 C C . VAL A 1 106 ? 17.254 -2.596 -10.148 1.00 91.44 106 VAL A C 1
ATOM 756 O O . VAL A 1 106 ? 17.579 -1.823 -9.244 1.00 91.44 106 VAL A O 1
ATOM 759 N N . GLU A 1 107 ? 17.623 -2.418 -11.413 1.00 92.56 107 GLU A N 1
ATOM 760 C CA . GLU A 1 107 ? 18.212 -1.164 -11.880 1.00 92.56 107 GLU A CA 1
ATOM 761 C C . GLU A 1 107 ? 17.102 -0.111 -11.996 1.00 92.56 107 GLU A C 1
ATOM 763 O O . GLU A 1 107 ? 16.123 -0.308 -12.716 1.00 92.56 107 GLU A O 1
ATOM 768 N N . VAL A 1 108 ? 17.217 0.974 -11.227 1.00 94.62 108 VAL A N 1
ATOM 769 C CA . VAL A 1 108 ? 16.186 2.017 -11.151 1.00 94.62 108 VAL A CA 1
ATOM 770 C C . VAL A 1 108 ? 16.450 3.078 -12.212 1.00 94.62 108 VAL A C 1
ATOM 772 O O . VAL A 1 108 ? 17.505 3.710 -12.203 1.00 94.62 108 VAL A O 1
ATOM 775 N N . VAL A 1 109 ? 15.464 3.298 -13.079 1.00 95.12 109 VAL A N 1
ATOM 776 C CA . VAL A 1 109 ? 15.456 4.344 -14.110 1.00 95.12 109 VAL A CA 1
ATOM 777 C C . VAL A 1 109 ? 14.617 5.540 -13.656 1.00 95.12 109 VAL A C 1
ATOM 779 O O . VAL A 1 109 ? 15.088 6.673 -13.699 1.00 95.12 109 VAL A O 1
ATOM 782 N N . ASP A 1 110 ? 13.392 5.296 -13.191 1.00 92.62 110 ASP A N 1
ATOM 783 C CA . ASP A 1 110 ? 12.431 6.319 -12.764 1.00 92.62 110 ASP A CA 1
ATOM 784 C C . ASP A 1 110 ? 11.472 5.692 -11.748 1.00 92.62 110 ASP A C 1
ATOM 786 O O . ASP A 1 110 ? 10.959 4.612 -11.990 1.00 92.62 110 ASP A O 1
ATOM 790 N N . THR A 1 111 ? 11.231 6.319 -10.598 1.00 92.44 111 THR A N 1
ATOM 791 C CA . THR A 1 111 ? 10.327 5.773 -9.565 1.00 92.44 111 THR A CA 1
ATOM 792 C C . THR A 1 111 ? 8.879 6.242 -9.717 1.00 92.44 111 THR A C 1
ATOM 794 O O . THR A 1 111 ? 8.006 5.842 -8.937 1.00 92.44 111 THR A O 1
ATOM 797 N N . THR A 1 112 ? 8.607 7.100 -10.700 1.00 92.50 112 THR A N 1
ATOM 798 C CA . THR A 1 112 ? 7.273 7.633 -10.972 1.00 92.50 112 THR A CA 1
ATOM 799 C C . THR A 1 112 ? 6.303 6.493 -11.294 1.00 92.50 112 THR A C 1
ATOM 801 O O . THR A 1 112 ? 6.572 5.648 -12.135 1.00 92.50 112 THR A O 1
ATOM 804 N N . GLY A 1 113 ? 5.150 6.449 -10.617 1.00 92.31 113 GLY A N 1
ATOM 805 C CA . GLY A 1 113 ? 4.137 5.406 -10.830 1.00 92.31 113 GLY A CA 1
ATOM 806 C C . GLY A 1 113 ? 4.401 4.074 -10.113 1.00 92.31 113 GLY A C 1
ATOM 807 O O . GLY A 1 113 ? 3.531 3.205 -10.128 1.00 92.31 113 GLY A O 1
ATOM 808 N N . ALA A 1 114 ? 5.524 3.907 -9.403 1.00 95.44 114 ALA A N 1
ATOM 809 C CA . ALA A 1 114 ? 5.794 2.685 -8.634 1.00 95.44 114 ALA A CA 1
ATOM 810 C C . ALA A 1 114 ? 4.723 2.408 -7.560 1.00 95.44 114 ALA A C 1
ATOM 812 O O . ALA A 1 114 ? 4.311 1.265 -7.357 1.00 95.44 114 ALA A O 1
ATOM 813 N N . GLY A 1 115 ? 4.230 3.463 -6.901 1.00 95.19 115 GLY A N 1
ATOM 814 C CA . GLY A 1 115 ? 3.121 3.371 -5.949 1.00 95.19 115 GLY A CA 1
ATOM 815 C C . GLY A 1 115 ? 1.805 2.947 -6.608 1.00 95.19 115 GLY A C 1
ATOM 816 O O . GLY A 1 115 ? 1.080 2.123 -6.053 1.00 95.19 115 GLY A O 1
ATOM 817 N N . ASP A 1 116 ? 1.522 3.438 -7.816 1.00 95.12 116 ASP A N 1
ATOM 818 C CA . ASP A 1 116 ? 0.320 3.065 -8.568 1.00 95.12 116 ASP A CA 1
ATOM 819 C C . ASP A 1 116 ? 0.389 1.622 -9.063 1.00 95.12 116 ASP A C 1
ATOM 821 O O . ASP A 1 116 ? -0.581 0.879 -8.913 1.00 95.12 116 ASP A O 1
ATOM 825 N N . ALA A 1 117 ? 1.549 1.190 -9.570 1.00 96.94 117 ALA A N 1
ATOM 826 C CA . ALA A 1 117 ? 1.802 -0.201 -9.935 1.00 96.94 117 ALA A CA 1
ATOM 827 C C . ALA A 1 117 ? 1.612 -1.134 -8.732 1.00 96.94 117 ALA A C 1
ATOM 829 O O . ALA A 1 117 ? 0.939 -2.162 -8.837 1.00 96.94 117 ALA A O 1
ATOM 830 N N . PHE A 1 118 ? 2.150 -0.746 -7.571 1.00 98.19 118 PHE A N 1
ATOM 831 C CA . PHE A 1 118 ? 1.988 -1.481 -6.322 1.00 98.19 118 PHE A CA 1
ATOM 832 C C . PHE A 1 118 ? 0.511 -1.605 -5.926 1.00 98.19 118 PHE A C 1
ATOM 834 O O . PHE A 1 118 ? 0.019 -2.712 -5.705 1.00 98.19 118 PHE A O 1
ATOM 841 N N . VAL A 1 119 ? -0.214 -0.483 -5.846 1.00 97.88 119 VAL A N 1
ATOM 842 C CA . VAL A 1 119 ? -1.621 -0.458 -5.412 1.00 97.88 119 VAL A CA 1
ATOM 843 C C . VAL A 1 119 ? -2.514 -1.196 -6.407 1.00 97.88 119 VAL A C 1
ATOM 845 O O . VAL A 1 119 ? -3.391 -1.952 -5.989 1.00 97.88 119 VAL A O 1
ATOM 848 N N . GLY A 1 120 ? -2.275 -1.026 -7.709 1.00 97.31 120 GLY A N 1
ATOM 849 C CA . GLY A 1 120 ? -3.005 -1.714 -8.770 1.00 97.31 120 GLY A CA 1
ATOM 850 C C . GLY A 1 120 ? -2.830 -3.229 -8.702 1.00 97.31 120 GLY A C 1
ATOM 851 O O . GLY A 1 120 ? -3.819 -3.963 -8.692 1.00 97.31 120 GLY A O 1
ATOM 852 N N . ALA A 1 121 ? -1.590 -3.709 -8.575 1.00 98.06 121 ALA A N 1
ATOM 853 C CA . ALA A 1 121 ? -1.306 -5.136 -8.442 1.00 98.06 121 ALA A CA 1
ATOM 854 C C . ALA A 1 121 ? -1.844 -5.724 -7.125 1.00 98.06 121 ALA A C 1
ATOM 856 O O . ALA A 1 121 ? -2.382 -6.833 -7.132 1.00 98.06 121 ALA A O 1
ATOM 857 N N . LEU A 1 122 ? -1.768 -4.977 -6.015 1.00 98.38 122 LEU A N 1
ATOM 858 C CA . LEU A 1 122 ? -2.373 -5.374 -4.741 1.00 98.38 122 LEU A CA 1
ATOM 859 C C . LEU A 1 122 ? -3.890 -5.548 -4.887 1.00 98.38 122 LEU A C 1
ATOM 861 O O . LEU A 1 122 ? -4.429 -6.592 -4.523 1.00 98.38 122 LEU A O 1
ATOM 865 N N . ALA A 1 123 ? -4.573 -4.541 -5.439 1.00 97.75 123 ALA A N 1
ATOM 866 C CA . ALA A 1 123 ? -6.017 -4.565 -5.632 1.00 97.75 123 ALA A CA 1
ATOM 867 C C . ALA A 1 123 ? -6.443 -5.715 -6.556 1.00 97.75 123 ALA A C 1
ATOM 869 O O . ALA A 1 123 ? -7.355 -6.463 -6.207 1.00 97.75 123 ALA A O 1
ATOM 870 N N . ALA A 1 124 ? -5.740 -5.917 -7.675 1.00 97.56 124 ALA A N 1
ATOM 871 C CA . ALA A 1 124 ? -6.015 -7.004 -8.613 1.00 97.56 124 ALA A CA 1
ATOM 872 C C . ALA A 1 124 ? -5.839 -8.393 -7.975 1.00 97.56 124 ALA A C 1
ATOM 874 O O . ALA A 1 124 ? -6.670 -9.279 -8.168 1.00 97.56 124 ALA A O 1
ATOM 875 N N . ALA A 1 125 ? -4.784 -8.598 -7.180 1.00 97.38 125 ALA A N 1
ATOM 876 C CA . ALA A 1 125 ? -4.565 -9.867 -6.489 1.00 97.38 125 ALA A CA 1
ATOM 877 C C . ALA A 1 125 ? -5.623 -10.129 -5.402 1.00 97.38 125 ALA A C 1
ATOM 879 O O . ALA A 1 125 ? -6.109 -11.253 -5.267 1.00 97.38 125 ALA A O 1
ATOM 880 N N . LEU A 1 126 ? -6.016 -9.096 -4.650 1.00 96.62 126 LEU A N 1
ATOM 881 C CA . LEU A 1 126 ? -7.071 -9.195 -3.640 1.00 96.62 126 LEU A CA 1
ATOM 882 C C . LEU A 1 126 ? -8.450 -9.470 -4.256 1.00 96.62 126 LEU A C 1
ATOM 884 O O . LEU A 1 126 ? -9.222 -10.232 -3.670 1.00 96.62 126 LEU A O 1
ATOM 888 N N . ASP A 1 127 ? -8.754 -8.876 -5.411 1.00 96.56 127 ASP A N 1
ATOM 889 C CA . ASP A 1 127 ? -9.976 -9.136 -6.186 1.00 96.56 127 ASP A CA 1
ATOM 890 C C . ASP A 1 127 ? -10.009 -10.581 -6.713 1.00 96.56 127 ASP A C 1
ATOM 892 O O . ASP A 1 127 ? -11.005 -11.290 -6.568 1.00 96.56 127 ASP A O 1
ATOM 896 N N . ALA A 1 128 ? -8.856 -11.094 -7.156 1.00 96.25 128 ALA A N 1
ATOM 897 C CA . ALA A 1 128 ? -8.660 -12.505 -7.494 1.00 96.25 128 ALA A CA 1
ATOM 898 C C . ALA A 1 128 ? -8.669 -13.458 -6.275 1.00 96.25 128 ALA A C 1
ATOM 900 O O . ALA A 1 128 ? -8.433 -14.658 -6.427 1.00 96.25 128 ALA A O 1
ATOM 901 N N . ARG A 1 129 ? -8.956 -12.947 -5.067 1.00 96.19 129 ARG A N 1
ATOM 902 C CA . ARG A 1 129 ? -8.985 -13.684 -3.791 1.00 96.19 129 ARG A CA 1
ATOM 903 C C . ARG A 1 129 ? -7.656 -14.350 -3.422 1.00 96.19 129 ARG A C 1
ATOM 905 O O . ARG A 1 129 ? -7.652 -15.349 -2.702 1.00 96.19 129 ARG A O 1
ATOM 912 N N . ALA A 1 130 ? -6.533 -13.801 -3.881 1.00 96.06 130 ALA A N 1
ATOM 913 C CA . ALA A 1 130 ? -5.225 -14.255 -3.433 1.00 96.06 130 ALA A CA 1
ATOM 914 C C . ALA A 1 130 ? -5.055 -13.997 -1.919 1.00 96.06 130 ALA A C 1
ATOM 916 O O . ALA A 1 130 ? -5.516 -12.965 -1.416 1.00 96.06 130 ALA A O 1
ATOM 917 N N . PRO A 1 131 ? -4.374 -14.892 -1.180 1.00 95.56 131 PRO A N 1
ATOM 918 C CA . PRO A 1 131 ? -3.983 -14.629 0.200 1.00 95.56 131 PRO A CA 1
ATOM 919 C C . PRO A 1 131 ? -3.156 -13.342 0.317 1.00 95.56 131 PRO A C 1
ATOM 921 O O . PRO A 1 131 ? -2.337 -13.046 -0.555 1.00 95.56 131 PRO A O 1
ATOM 924 N N . LEU A 1 132 ? -3.303 -12.607 1.426 1.00 95.75 132 LEU A N 1
ATOM 925 C CA . LEU A 1 132 ? -2.588 -11.343 1.653 1.00 95.75 132 LEU A CA 1
ATOM 926 C C . LEU A 1 132 ? -1.059 -11.436 1.4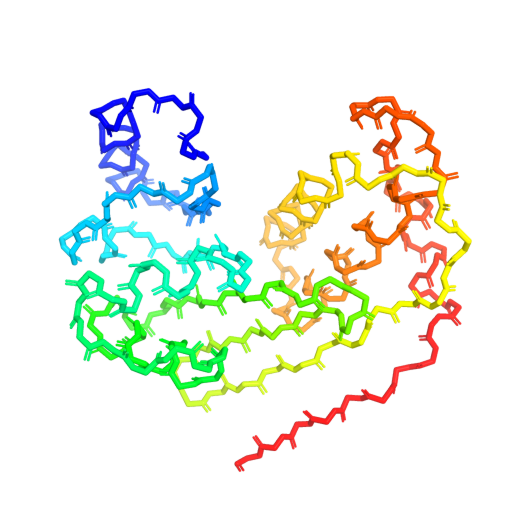38 1.00 95.75 132 LEU A C 1
ATOM 928 O O . LEU A 1 132 ? -0.520 -10.537 0.792 1.00 95.75 132 LEU A O 1
ATOM 932 N N . PRO A 1 133 ? -0.342 -12.494 1.884 1.00 96.19 133 PRO A N 1
ATOM 933 C CA . PRO A 1 133 ? 1.083 -12.635 1.579 1.00 96.19 133 PRO A CA 1
ATOM 934 C C . PRO A 1 133 ? 1.389 -12.663 0.077 1.00 96.19 133 PRO A C 1
ATOM 936 O O . PRO A 1 133 ? 2.376 -12.076 -0.361 1.00 96.19 133 PRO A O 1
ATOM 939 N N . ASP A 1 134 ? 0.552 -13.328 -0.719 1.00 96.06 134 ASP A N 1
ATOM 940 C CA . ASP A 1 134 ? 0.755 -13.469 -2.161 1.00 96.06 134 ASP A CA 1
ATOM 941 C C . ASP A 1 134 ? 0.411 -12.167 -2.887 1.00 96.06 134 ASP A C 1
ATOM 943 O O . ASP A 1 134 ? 1.174 -11.719 -3.745 1.00 96.06 134 ASP A O 1
ATOM 947 N N . ALA A 1 135 ? -0.677 -11.510 -2.474 1.00 97.50 135 ALA A N 1
ATOM 948 C CA . ALA A 1 135 ? -1.057 -10.193 -2.970 1.00 97.50 135 ALA A CA 1
ATOM 949 C C . ALA A 1 135 ? 0.028 -9.139 -2.684 1.00 97.50 135 ALA A C 1
ATOM 951 O O . ALA A 1 135 ? 0.395 -8.373 -3.573 1.00 97.50 135 ALA A O 1
ATOM 952 N N . LEU A 1 136 ? 0.609 -9.150 -1.477 1.00 98.06 136 LEU A N 1
ATOM 953 C CA . LEU A 1 136 ? 1.703 -8.252 -1.108 1.00 98.06 136 LEU A CA 1
ATOM 954 C C . LEU A 1 136 ? 2.968 -8.515 -1.936 1.00 98.06 136 LEU A C 1
ATOM 956 O O . LEU A 1 136 ? 3.617 -7.565 -2.369 1.00 98.06 136 LEU A O 1
ATOM 960 N N . ARG A 1 137 ? 3.317 -9.784 -2.201 1.00 97.06 137 ARG A N 1
ATOM 961 C CA . ARG A 1 137 ? 4.455 -10.109 -3.079 1.00 97.06 137 ARG A CA 1
ATOM 962 C C . ARG A 1 137 ? 4.243 -9.608 -4.502 1.00 97.06 137 ARG A C 1
ATOM 964 O O . ARG A 1 137 ? 5.156 -9.005 -5.058 1.00 97.06 137 ARG A O 1
ATOM 971 N N . ALA A 1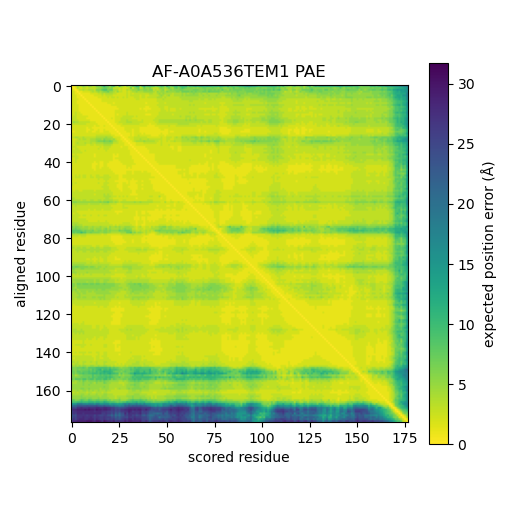 138 ? 3.057 -9.821 -5.072 1.00 97.69 138 ALA A N 1
ATOM 972 C CA . ALA A 1 138 ? 2.730 -9.317 -6.403 1.00 97.69 138 ALA A CA 1
ATOM 973 C C . ALA A 1 138 ? 2.825 -7.784 -6.465 1.00 97.69 138 ALA A C 1
ATOM 975 O O . ALA A 1 138 ? 3.416 -7.250 -7.399 1.00 97.69 138 ALA A O 1
ATOM 976 N N . ALA A 1 139 ? 2.318 -7.093 -5.440 1.00 98.19 139 ALA A N 1
ATOM 977 C CA . ALA A 1 139 ? 2.386 -5.640 -5.324 1.00 98.19 139 ALA A CA 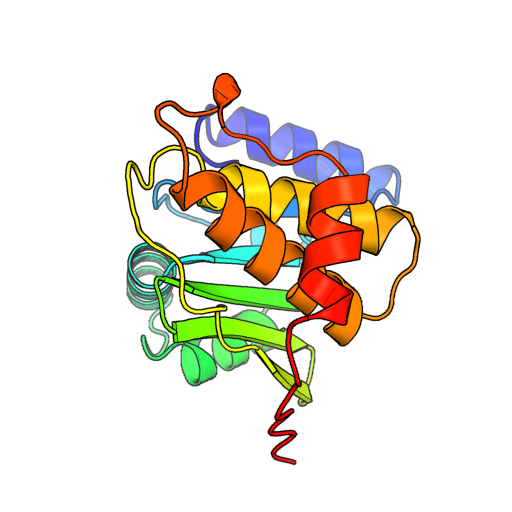1
ATOM 978 C C . ALA A 1 139 ? 3.827 -5.117 -5.261 1.00 98.19 139 ALA A C 1
ATOM 980 O O . ALA A 1 139 ? 4.190 -4.218 -6.018 1.00 98.19 139 ALA A O 1
ATOM 981 N N . VAL A 1 140 ? 4.670 -5.710 -4.406 1.00 98.25 140 VAL A N 1
ATOM 982 C CA . VAL A 1 140 ? 6.088 -5.336 -4.292 1.00 98.25 140 VAL A CA 1
ATOM 983 C C . VAL A 1 140 ? 6.817 -5.544 -5.620 1.00 98.25 140 VAL A C 1
ATOM 985 O O . VAL A 1 140 ? 7.517 -4.644 -6.072 1.00 98.25 140 VAL A O 1
ATOM 988 N N . VAL A 1 141 ? 6.623 -6.694 -6.271 1.00 97.50 141 VAL A N 1
ATOM 989 C CA . VAL A 1 141 ? 7.243 -6.979 -7.573 1.00 97.50 141 VAL A CA 1
ATOM 990 C C . VAL A 1 141 ? 6.773 -5.990 -8.640 1.00 97.50 141 VAL A C 1
ATOM 992 O O . VAL A 1 141 ? 7.603 -5.472 -9.381 1.00 97.50 141 VAL A O 1
ATOM 995 N N . ALA A 1 142 ? 5.475 -5.689 -8.704 1.00 97.81 142 ALA A N 1
ATOM 996 C CA . ALA A 1 142 ? 4.938 -4.727 -9.661 1.00 97.81 142 ALA A CA 1
ATOM 997 C C . ALA A 1 142 ? 5.523 -3.322 -9.456 1.00 97.81 142 ALA A C 1
ATOM 999 O O . ALA A 1 142 ? 5.964 -2.699 -10.419 1.00 97.81 142 ALA A O 1
ATOM 1000 N N . GLY A 1 143 ? 5.593 -2.857 -8.205 1.00 97.19 143 GLY A N 1
ATOM 1001 C CA . GLY A 1 143 ? 6.222 -1.580 -7.866 1.00 97.19 143 GLY A CA 1
ATOM 1002 C C . GLY A 1 143 ? 7.697 -1.533 -8.267 1.00 97.19 143 GLY A C 1
ATOM 1003 O O . GLY A 1 143 ? 8.142 -0.546 -8.840 1.00 97.19 143 GLY A O 1
ATOM 1004 N N . SER A 1 144 ? 8.452 -2.612 -8.039 1.00 96.31 144 SER A N 1
ATOM 1005 C CA . SER A 1 144 ? 9.856 -2.688 -8.455 1.00 96.31 144 SER A CA 1
ATOM 1006 C C . SER A 1 144 ? 10.037 -2.717 -9.972 1.00 96.31 144 SER A C 1
ATOM 1008 O O . SER A 1 144 ? 10.939 -2.059 -10.475 1.00 96.31 144 SER A O 1
ATOM 1010 N N . LEU A 1 145 ? 9.199 -3.448 -10.712 1.00 95.88 145 LEU A N 1
ATOM 1011 C CA . LEU A 1 145 ? 9.277 -3.491 -12.176 1.00 95.88 145 LEU A CA 1
ATOM 1012 C C . LEU A 1 145 ? 8.936 -2.138 -12.807 1.00 95.88 145 LEU A C 1
ATOM 1014 O O . LEU A 1 145 ? 9.613 -1.734 -13.751 1.00 95.88 145 LEU A O 1
ATOM 1018 N N . ALA A 1 146 ? 7.957 -1.415 -12.257 1.00 96.50 146 ALA A N 1
ATOM 1019 C CA . ALA A 1 146 ? 7.624 -0.067 -12.715 1.00 96.50 146 ALA A CA 1
ATOM 1020 C C . ALA A 1 146 ? 8.817 0.895 -12.602 1.00 96.50 146 ALA A C 1
ATOM 1022 O O . ALA A 1 146 ? 8.958 1.784 -13.429 1.00 96.50 146 ALA A O 1
ATOM 1023 N N . CYS A 1 147 ? 9.732 0.659 -11.653 1.00 95.88 147 CYS A N 1
ATOM 1024 C CA . CYS A 1 147 ? 10.932 1.478 -11.508 1.00 95.88 147 CYS A CA 1
ATOM 1025 C C . CYS A 1 147 ? 11.976 1.309 -12.633 1.00 95.88 147 CYS A C 1
ATOM 1027 O O . CYS A 1 147 ? 12.961 2.049 -12.666 1.00 95.88 147 CYS A O 1
ATOM 1029 N N . THR A 1 148 ? 11.828 0.305 -13.506 1.00 94.31 148 THR A N 1
ATOM 1030 C CA . THR A 1 148 ? 12.840 -0.077 -14.516 1.00 94.31 148 THR A CA 1
ATOM 1031 C C . THR A 1 148 ? 12.656 0.607 -15.872 1.00 94.31 148 THR A C 1
ATOM 1033 O O . THR A 1 148 ? 13.478 0.432 -16.770 1.00 94.31 148 THR A O 1
ATOM 1036 N N . ALA A 1 149 ? 11.596 1.400 -16.029 1.00 90.75 149 ALA A N 1
ATOM 1037 C CA . ALA A 1 149 ? 11.297 2.156 -17.237 1.00 90.75 149 ALA A CA 1
ATOM 1038 C C . ALA A 1 149 ? 10.848 3.577 -16.877 1.00 90.75 149 ALA A C 1
ATOM 1040 O O . ALA A 1 149 ? 10.405 3.833 -15.764 1.00 90.75 149 ALA A O 1
ATOM 1041 N N . ALA A 1 150 ? 10.978 4.510 -17.821 1.00 90.75 150 ALA A N 1
ATOM 1042 C CA . ALA A 1 150 ? 10.584 5.898 -17.604 1.00 90.75 150 ALA A CA 1
ATOM 1043 C C . ALA A 1 150 ? 9.061 6.105 -17.713 1.00 90.75 150 ALA A C 1
ATOM 1045 O O . ALA A 1 150 ? 8.398 5.548 -18.599 1.00 90.75 150 ALA A O 1
ATOM 1046 N N . GLY A 1 151 ? 8.539 7.008 -16.879 1.00 83.00 151 GLY A N 1
ATOM 1047 C CA . GLY A 1 151 ? 7.145 7.449 -16.898 1.00 83.00 151 GLY A CA 1
ATOM 1048 C C . GLY A 1 151 ? 6.211 6.641 -15.994 1.00 83.00 151 GLY A C 1
ATOM 1049 O O . GLY A 1 151 ? 6.543 5.565 -15.528 1.00 83.00 151 GLY A O 1
ATOM 1050 N N . ALA A 1 152 ? 5.011 7.176 -15.744 1.00 87.19 152 ALA A N 1
ATOM 1051 C CA . ALA A 1 152 ? 4.034 6.571 -14.833 1.00 87.19 152 ALA A CA 1
ATOM 1052 C C . ALA A 1 152 ? 3.272 5.404 -15.488 1.00 87.19 152 ALA A C 1
ATOM 1054 O O . ALA A 1 152 ? 3.619 4.236 -15.345 1.00 87.19 152 ALA A O 1
ATOM 1055 N N . GLN A 1 153 ? 2.225 5.721 -16.255 1.00 83.69 153 GLN A N 1
ATOM 1056 C CA . GLN A 1 153 ? 1.360 4.716 -16.880 1.00 83.69 153 GLN A CA 1
ATOM 1057 C C . GLN A 1 153 ? 2.098 3.865 -17.919 1.00 83.69 153 GLN A C 1
ATOM 1059 O O . GLN A 1 153 ? 1.809 2.681 -18.056 1.00 83.69 153 GLN A O 1
ATOM 1064 N N . SER A 1 154 ? 3.062 4.456 -18.629 1.00 84.88 154 SER A N 1
ATOM 1065 C CA . SER A 1 154 ? 3.871 3.775 -19.644 1.00 84.88 154 SER A CA 1
ATOM 1066 C C . SER A 1 154 ? 4.806 2.708 -19.074 1.00 84.88 154 SER A C 1
ATOM 1068 O O . SER A 1 154 ? 5.207 1.821 -19.820 1.00 84.88 154 SER A O 1
ATOM 1070 N N . ALA A 1 155 ? 5.152 2.788 -17.785 1.00 87.12 155 ALA A N 1
ATOM 1071 C CA . ALA A 1 155 ? 6.039 1.838 -17.118 1.00 87.12 155 ALA A CA 1
ATOM 1072 C C . ALA A 1 155 ? 5.286 0.755 -16.328 1.00 87.12 155 ALA A C 1
ATOM 1074 O O . ALA A 1 155 ? 5.918 -0.108 -15.719 1.00 87.12 155 ALA A O 1
ATOM 1075 N N . L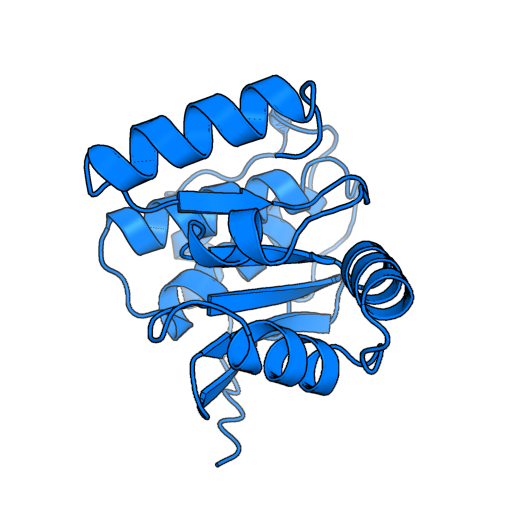EU A 1 156 ? 3.945 0.777 -16.311 1.00 91.06 156 LEU A N 1
ATOM 1076 C CA . LEU A 1 156 ? 3.171 -0.207 -15.557 1.00 91.06 156 LEU A CA 1
ATOM 1077 C C . LEU A 1 156 ? 3.409 -1.619 -16.119 1.00 91.06 156 LEU A C 1
ATOM 1079 O O . LEU A 1 156 ? 3.154 -1.857 -17.301 1.00 91.06 156 LEU A O 1
ATOM 1083 N N . PRO A 1 157 ? 3.870 -2.574 -15.293 1.00 92.38 157 PRO A N 1
ATOM 1084 C CA . PRO A 1 157 ? 4.149 -3.918 -15.764 1.00 92.38 157 PRO A CA 1
ATOM 1085 C C . PRO A 1 157 ? 2.856 -4.679 -16.050 1.00 92.38 157 PRO A C 1
ATOM 1087 O O . PRO A 1 157 ? 1.877 -4.605 -15.303 1.00 92.38 157 PRO A O 1
ATOM 1090 N N . GLU A 1 158 ? 2.881 -5.494 -17.099 1.00 94.38 158 GLU A N 1
ATOM 1091 C CA . GLU A 1 158 ? 1.794 -6.423 -17.384 1.00 94.38 158 GLU A CA 1
ATOM 1092 C C . GLU A 1 158 ? 1.788 -7.613 -16.416 1.00 94.38 158 GLU A C 1
ATOM 1094 O O . GLU A 1 158 ? 2.799 -7.983 -15.806 1.00 94.38 158 GLU A O 1
ATOM 1099 N N . ARG A 1 159 ? 0.630 -8.275 -16.318 1.00 92.50 159 ARG A N 1
ATOM 1100 C CA . ARG A 1 159 ? 0.421 -9.439 -15.446 1.00 92.50 159 ARG A CA 1
ATOM 1101 C C . ARG A 1 159 ? 1.468 -10.535 -15.659 1.00 92.50 159 ARG A C 1
ATOM 1103 O O . ARG A 1 159 ? 1.959 -11.099 -14.681 1.00 92.50 159 ARG A O 1
ATOM 1110 N N . ASP A 1 160 ? 1.812 -10.828 -16.910 1.00 94.06 160 ASP A N 1
ATOM 1111 C CA . ASP A 1 160 ? 2.751 -11.903 -17.243 1.00 94.06 160 ASP A CA 1
ATOM 1112 C C . ASP A 1 160 ? 4.185 -11.563 -16.824 1.00 94.06 160 ASP A C 1
ATOM 1114 O O . ASP A 1 160 ? 4.904 -12.439 -16.336 1.00 94.06 160 ASP A O 1
ATOM 1118 N N . ALA A 1 161 ? 4.573 -10.286 -16.911 1.00 93.50 161 ALA A N 1
ATOM 1119 C CA . ALA A 1 161 ? 5.861 -9.805 -16.420 1.00 93.50 161 ALA A CA 1
ATOM 1120 C C . ALA A 1 161 ? 5.960 -9.935 -14.891 1.00 93.50 161 ALA A C 1
ATOM 1122 O O . ALA A 1 161 ? 6.948 -10.466 -14.378 1.00 93.50 161 ALA A O 1
ATOM 1123 N N . ILE A 1 162 ? 4.905 -9.548 -14.160 1.00 94.75 162 ILE A N 1
ATOM 1124 C CA . ILE A 1 162 ? 4.828 -9.727 -12.699 1.00 94.75 162 ILE A CA 1
ATOM 1125 C C . ILE A 1 162 ? 4.922 -11.217 -12.342 1.00 94.75 162 ILE A C 1
ATOM 1127 O O . ILE A 1 162 ? 5.698 -11.605 -11.467 1.00 94.75 162 ILE A O 1
ATOM 1131 N N . ALA A 1 163 ? 4.167 -12.075 -13.035 1.00 92.38 163 ALA A N 1
ATOM 1132 C CA . ALA A 1 163 ? 4.170 -13.514 -12.792 1.00 92.38 163 ALA A CA 1
ATOM 1133 C C . ALA A 1 163 ? 5.537 -14.156 -13.079 1.00 92.38 163 ALA A C 1
ATOM 1135 O O . ALA A 1 163 ? 5.951 -15.064 -12.355 1.00 92.38 163 ALA A O 1
ATOM 1136 N N . ALA A 1 164 ? 6.241 -13.703 -14.119 1.00 92.19 164 ALA A N 1
ATOM 1137 C CA . ALA A 1 164 ? 7.597 -14.145 -14.425 1.00 92.19 164 ALA A CA 1
ATOM 1138 C C . ALA A 1 164 ? 8.587 -13.738 -13.329 1.00 92.19 164 ALA A C 1
ATOM 1140 O O . ALA A 1 164 ? 9.300 -14.597 -12.810 1.00 92.19 164 ALA A O 1
ATOM 1141 N N . ALA A 1 165 ? 8.561 -12.471 -12.912 1.00 90.62 165 ALA A N 1
ATOM 1142 C CA . ALA A 1 165 ? 9.427 -11.958 -11.856 1.00 90.62 165 ALA A CA 1
ATOM 1143 C C . ALA A 1 165 ? 9.182 -12.648 -10.500 1.00 90.62 165 ALA A C 1
ATOM 1145 O O . ALA A 1 165 ? 10.133 -12.970 -9.787 1.00 90.62 165 ALA A O 1
ATOM 1146 N N . LEU A 1 166 ? 7.928 -12.972 -10.163 1.00 89.94 166 LEU A N 1
ATOM 1147 C CA . LEU A 1 166 ? 7.593 -13.722 -8.944 1.00 89.94 166 LEU A CA 1
ATOM 1148 C C . LEU A 1 166 ? 8.247 -15.110 -8.889 1.00 89.94 166 LEU A C 1
ATOM 1150 O O . LEU A 1 166 ? 8.586 -15.570 -7.802 1.00 89.94 166 LEU A O 1
ATOM 1154 N N . ARG A 1 167 ? 8.455 -15.773 -10.035 1.00 85.81 167 ARG A N 1
ATOM 1155 C CA . ARG A 1 167 ? 9.141 -17.078 -10.090 1.00 85.81 167 ARG A CA 1
ATOM 1156 C C . ARG A 1 167 ? 10.649 -16.965 -9.867 1.00 85.81 167 ARG A C 1
ATOM 1158 O O . ARG A 1 167 ? 11.260 -17.930 -9.421 1.00 85.81 167 ARG A O 1
ATOM 1165 N N . SER A 1 168 ? 11.241 -15.812 -10.178 1.00 71.06 168 SER A N 1
ATOM 1166 C CA . SER A 1 168 ? 12.679 -15.561 -10.019 1.00 71.06 168 SER A CA 1
ATOM 1167 C C . SER A 1 168 ? 13.081 -15.027 -8.641 1.00 71.06 168 SER A C 1
ATOM 1169 O O . SER A 1 168 ? 14.260 -15.068 -8.301 1.00 71.06 168 SER A O 1
ATOM 1171 N N . VAL A 1 169 ? 12.133 -14.538 -7.833 1.00 67.00 169 VAL A N 1
ATOM 1172 C CA . VAL A 1 169 ? 12.415 -14.044 -6.477 1.00 67.00 169 VAL A CA 1
ATOM 1173 C C . VAL A 1 169 ? 12.340 -15.203 -5.477 1.00 67.00 169 VAL A C 1
ATOM 1175 O O . VAL A 1 169 ? 11.259 -15.624 -5.069 1.00 67.00 169 VAL A O 1
ATOM 1178 N N . THR A 1 170 ? 13.493 -15.715 -5.039 1.00 53.56 170 THR A N 1
ATOM 1179 C CA . THR A 1 170 ? 13.596 -16.649 -3.905 1.00 53.56 170 THR A CA 1
ATOM 1180 C C . THR A 1 170 ? 13.167 -15.921 -2.628 1.00 53.56 170 THR A C 1
ATOM 1182 O O . THR A 1 170 ? 13.826 -14.976 -2.205 1.00 53.56 170 THR A O 1
ATOM 1185 N N . ALA A 1 171 ? 12.049 -16.309 -2.011 1.00 48.38 171 ALA A N 1
ATOM 1186 C CA . ALA A 1 171 ? 11.499 -15.584 -0.864 1.00 48.38 171 ALA A CA 1
ATOM 1187 C C . ALA A 1 171 ? 12.117 -16.035 0.476 1.00 48.38 171 ALA A C 1
ATOM 1189 O O . ALA A 1 171 ? 11.890 -17.174 0.882 1.00 48.38 171 ALA A O 1
ATOM 1190 N N . PRO A 1 172 ? 12.772 -15.152 1.255 1.00 47.22 172 PRO A N 1
ATOM 1191 C CA . PRO A 1 172 ? 12.780 -15.275 2.702 1.00 47.22 172 PRO A CA 1
ATOM 1192 C C . PRO A 1 172 ? 11.531 -14.567 3.246 1.00 47.22 172 PRO A C 1
ATOM 1194 O O . PRO A 1 172 ? 11.443 -13.339 3.249 1.00 47.22 172 PRO A O 1
ATOM 1197 N N . MET A 1 173 ? 10.534 -15.340 3.678 1.00 51.44 173 MET A N 1
ATOM 1198 C CA . MET A 1 173 ? 9.451 -14.826 4.517 1.00 51.44 173 MET A CA 1
ATOM 1199 C C . MET A 1 173 ? 9.908 -14.850 5.969 1.00 51.44 173 MET A C 1
ATOM 1201 O O . MET A 1 173 ? 10.115 -15.923 6.526 1.00 51.44 173 MET A O 1
ATOM 1205 N N . ASP A 1 174 ? 10.009 -13.682 6.588 1.00 52.56 174 ASP A N 1
ATOM 1206 C CA . ASP A 1 174 ? 10.143 -13.586 8.037 1.00 52.56 174 ASP A CA 1
ATOM 1207 C C . ASP A 1 174 ? 8.733 -13.408 8.620 1.00 52.56 174 ASP A C 1
ATOM 1209 O O . ASP A 1 174 ? 8.179 -12.308 8.614 1.00 52.56 174 ASP A O 1
ATOM 1213 N N . ARG A 1 175 ? 8.097 -14.519 9.016 1.00 49.34 175 ARG A N 1
ATOM 1214 C CA . ARG A 1 175 ? 6.890 -14.479 9.853 1.00 49.34 175 ARG A CA 1
ATOM 1215 C C . ARG A 1 175 ? 7.370 -14.406 11.296 1.00 49.34 175 ARG A C 1
ATOM 1217 O O . ARG A 1 175 ? 7.778 -15.427 11.842 1.00 49.34 175 ARG A O 1
ATOM 1224 N N . ARG A 1 176 ? 7.341 -13.224 11.908 1.00 50.16 176 ARG A N 1
ATOM 1225 C CA . ARG A 1 176 ? 7.517 -13.120 13.361 1.00 50.16 176 ARG A CA 1
ATOM 1226 C C . ARG A 1 176 ? 6.137 -13.144 14.009 1.00 50.16 176 ARG A C 1
ATOM 1228 O O . ARG A 1 176 ? 5.327 -12.266 13.718 1.00 50.16 176 ARG A O 1
ATOM 1235 N N . CYS A 1 177 ? 5.892 -14.210 14.776 1.00 39.28 177 CYS A N 1
ATOM 1236 C CA . CYS A 1 177 ? 4.807 -14.329 15.751 1.00 39.28 177 CYS A CA 1
ATOM 1237 C C . CYS A 1 177 ? 4.996 -13.340 16.903 1.00 39.28 177 CYS A C 1
ATOM 1239 O O . CYS A 1 177 ? 6.169 -13.008 17.199 1.00 39.28 177 CYS A O 1
#

Sequence (177 aa):
QHEVPAQANAVLIARAHRAGARIVLNAAPARPLSIELLRQVDVLVVNETEAAALAAQHGWPATAQAFAAAAIAVAAPSFVVVVTLGKEGALAASGTDTIRVRAPSVEVVDTTGAGDAFVGALAAALDARAPLPDALRAAVVAGSLACTAAGAQSALPERDAIAAALRSVTAPMDRRC